Protein AF-A0A1I0F726-F1 (afdb_monomer)

Structure (mmCIF, N/CA/C/O backbone):
data_AF-A0A1I0F726-F1
#
_entry.id   AF-A0A1I0F726-F1
#
loop_
_atom_site.group_PDB
_atom_site.id
_atom_site.type_symbol
_atom_site.label_atom_id
_atom_site.label_alt_id
_atom_site.label_comp_id
_atom_site.label_asym_id
_atom_site.label_entity_id
_atom_site.label_seq_id
_atom_site.pdbx_PDB_ins_code
_atom_site.Cartn_x
_atom_site.Cartn_y
_atom_site.Cartn_z
_atom_site.occupancy
_atom_site.B_iso_or_equiv
_atom_site.auth_seq_id
_atom_site.auth_comp_id
_atom_site.auth_asym_id
_atom_site.auth_atom_id
_atom_site.pdbx_PDB_model_num
ATOM 1 N N . MET A 1 1 ? 64.222 65.555 -56.217 1.00 42.38 1 MET A N 1
ATOM 2 C CA . MET A 1 1 ? 63.616 64.590 -55.272 1.00 42.38 1 MET A CA 1
ATOM 3 C C . MET A 1 1 ? 62.778 63.634 -56.127 1.00 42.38 1 MET A C 1
ATOM 5 O O . MET A 1 1 ? 61.687 64.015 -56.510 1.00 42.38 1 MET A O 1
ATOM 9 N N . ALA A 1 2 ? 63.375 62.658 -56.825 1.00 33.81 2 ALA A N 1
ATOM 10 C CA . ALA A 1 2 ? 63.788 61.318 -56.359 1.00 33.81 2 ALA A CA 1
ATOM 11 C C . ALA A 1 2 ? 62.600 60.500 -55.801 1.00 33.81 2 ALA A C 1
ATOM 13 O O . ALA A 1 2 ? 61.995 60.962 -54.844 1.00 33.81 2 ALA A O 1
ATOM 14 N N . THR A 1 3 ? 62.210 59.304 -56.262 1.00 35.72 3 THR A N 1
ATOM 15 C CA . THR A 1 3 ? 62.463 58.483 -57.471 1.00 35.72 3 THR A CA 1
ATOM 16 C C . THR A 1 3 ? 61.451 57.319 -57.417 1.00 35.72 3 THR A C 1
ATOM 18 O O . THR A 1 3 ? 61.124 56.860 -56.326 1.00 35.72 3 THR A O 1
ATOM 21 N N . GLN A 1 4 ? 60.970 56.831 -58.566 1.00 38.91 4 GLN A N 1
ATOM 22 C CA . GLN A 1 4 ? 60.266 55.542 -58.715 1.00 38.91 4 GLN A CA 1
ATOM 23 C C . GLN A 1 4 ? 61.262 54.369 -58.859 1.00 38.91 4 GLN A C 1
ATOM 25 O O . GLN A 1 4 ? 62.359 54.567 -59.373 1.00 38.91 4 GLN A O 1
ATOM 30 N N . GLY A 1 5 ? 60.824 53.147 -58.517 1.00 32.66 5 GLY A N 1
ATOM 31 C CA . GLY A 1 5 ? 61.427 51.848 -58.894 1.00 32.66 5 GLY A CA 1
ATOM 32 C C . GLY A 1 5 ? 61.273 50.814 -57.762 1.00 32.66 5 GLY A C 1
ATOM 33 O O . GLY A 1 5 ? 61.664 51.117 -56.645 1.00 32.66 5 GLY A O 1
ATOM 34 N N . LYS A 1 6 ? 60.512 49.714 -57.883 1.00 33.66 6 LYS A N 1
ATOM 35 C CA . LYS A 1 6 ? 60.630 48.466 -58.682 1.00 33.66 6 LYS A CA 1
ATOM 36 C C . LYS A 1 6 ? 61.147 47.274 -57.839 1.00 33.66 6 LYS A C 1
ATOM 38 O O . LYS A 1 6 ? 62.255 47.327 -57.329 1.00 33.66 6 LYS A O 1
ATOM 43 N N . ASP A 1 7 ? 60.338 46.207 -57.835 1.00 35.19 7 ASP A N 1
ATOM 44 C CA . ASP A 1 7 ? 60.704 44.790 -58.030 1.00 35.19 7 ASP A CA 1
ATOM 45 C C . ASP A 1 7 ? 61.368 43.900 -56.933 1.00 35.19 7 ASP A C 1
ATOM 47 O O . ASP A 1 7 ? 62.454 44.171 -56.440 1.00 35.19 7 ASP A O 1
ATOM 51 N N . ILE A 1 8 ? 60.721 42.725 -56.745 1.00 32.84 8 ILE A N 1
ATOM 52 C CA . ILE A 1 8 ? 61.261 41.338 -56.627 1.00 32.84 8 ILE A CA 1
ATOM 53 C C . ILE A 1 8 ? 61.637 40.741 -55.236 1.00 32.84 8 ILE A C 1
ATOM 55 O O . ILE A 1 8 ? 62.682 41.014 -54.668 1.00 32.84 8 ILE A O 1
ATOM 59 N N . LEU A 1 9 ? 60.748 39.827 -54.792 1.00 36.06 9 LEU A N 1
ATOM 60 C CA . LEU A 1 9 ? 60.892 38.420 -54.320 1.00 36.06 9 LEU A CA 1
ATOM 61 C C . LEU A 1 9 ? 61.981 37.929 -53.324 1.00 36.06 9 LEU A C 1
ATOM 63 O O . LEU A 1 9 ? 63.162 38.208 -53.467 1.00 36.06 9 LEU A O 1
ATOM 67 N N . GLN A 1 10 ? 61.514 36.951 -52.510 1.00 34.22 10 GLN A N 1
ATOM 68 C CA . GLN A 1 10 ? 62.193 35.901 -51.700 1.00 34.22 10 GLN A CA 1
ATOM 69 C C . GLN A 1 10 ? 62.826 36.367 -50.377 1.00 34.22 10 GLN A C 1
ATOM 71 O O . GLN A 1 10 ? 63.558 37.338 -50.352 1.00 34.22 10 GLN A O 1
ATOM 76 N N . GLY A 1 11 ? 62.655 35.738 -49.210 1.00 33.69 11 GLY A N 1
ATOM 77 C CA . GLY A 1 11 ? 62.067 34.480 -48.719 1.00 33.69 11 GLY A CA 1
ATOM 78 C C . GLY A 1 11 ? 62.646 34.295 -47.295 1.00 33.69 11 GLY A C 1
ATOM 79 O O . GLY A 1 11 ? 63.777 34.710 -47.076 1.00 33.69 11 GLY A O 1
ATOM 80 N N . THR A 1 12 ? 61.876 33.909 -46.272 1.00 35.88 12 THR A N 1
ATOM 81 C CA . THR A 1 12 ? 61.955 32.614 -45.546 1.00 35.88 12 THR A CA 1
ATOM 82 C C . THR A 1 12 ? 60.781 32.582 -44.537 1.00 35.88 12 THR A C 1
ATOM 84 O O . THR A 1 12 ? 60.549 33.563 -43.843 1.00 35.88 12 THR A O 1
ATOM 87 N N . GLY A 1 13 ? 59.847 31.620 -44.598 1.00 33.12 13 GLY A N 1
ATOM 88 C CA . GLY A 1 13 ? 59.838 30.356 -43.829 1.00 33.12 13 GLY A CA 1
ATOM 89 C C . GLY A 1 13 ? 59.466 30.583 -42.347 1.00 33.12 13 GLY A C 1
ATOM 90 O O . GLY A 1 13 ? 60.150 31.339 -41.680 1.00 33.12 13 GLY A O 1
ATOM 91 N N . LEU A 1 14 ? 58.446 30.001 -41.711 1.00 35.81 14 LEU A N 1
ATOM 92 C CA . LEU A 1 14 ? 57.623 28.818 -41.958 1.00 35.81 14 LEU A CA 1
ATOM 93 C C . LEU A 1 14 ? 56.339 28.925 -41.113 1.00 35.81 14 LEU A C 1
ATOM 95 O O . LEU A 1 14 ? 56.375 29.301 -39.942 1.00 35.81 14 LEU A O 1
ATOM 99 N N . GLU A 1 15 ? 55.224 28.521 -41.713 1.00 41.88 15 GLU A N 1
ATOM 100 C CA . GLU A 1 15 ? 53.988 28.119 -41.046 1.00 41.88 15 GLU A CA 1
ATOM 101 C C . GLU A 1 15 ? 54.227 26.914 -40.123 1.00 41.88 15 GLU A C 1
ATOM 103 O O . GLU A 1 15 ? 54.871 25.963 -40.554 1.00 41.88 15 GLU A O 1
ATOM 108 N N . GLN A 1 16 ? 53.618 26.888 -38.929 1.00 39.81 16 GLN A N 1
ATOM 109 C CA . GLN A 1 16 ? 53.084 25.659 -38.310 1.00 39.81 16 GLN A CA 1
ATOM 110 C C . GLN A 1 16 ? 51.886 25.981 -37.397 1.00 39.81 16 GLN A C 1
ATOM 112 O O . GLN A 1 16 ? 51.949 25.889 -36.173 1.00 39.81 16 GLN A O 1
ATOM 117 N N . GLY A 1 17 ? 50.744 26.313 -38.004 1.00 36.28 17 GLY A N 1
ATOM 118 C CA . GLY A 1 17 ? 49.429 26.159 -37.375 1.00 36.28 17 GLY A CA 1
ATOM 119 C C . GLY A 1 17 ? 48.969 24.706 -37.506 1.00 36.28 17 GLY A C 1
ATOM 120 O O . GLY A 1 17 ? 48.121 24.387 -38.334 1.00 36.28 17 GLY A O 1
ATOM 121 N N . GLY A 1 18 ? 49.604 23.801 -36.757 1.00 39.56 18 GLY A N 1
ATOM 122 C CA . GLY A 1 18 ? 49.342 22.365 -36.813 1.00 39.56 18 GLY A CA 1
ATOM 123 C C . GLY A 1 18 ? 47.888 22.016 -36.485 1.00 39.56 18 GLY A C 1
ATOM 124 O O . GLY A 1 18 ? 47.385 22.327 -35.405 1.00 39.56 18 GLY A O 1
ATOM 125 N N . LYS A 1 19 ? 47.249 21.310 -37.423 1.00 44.59 19 LYS A N 1
ATOM 126 C CA . LYS A 1 19 ? 45.974 20.590 -37.304 1.00 44.59 19 LYS A CA 1
ATOM 127 C C . LYS A 1 19 ? 45.912 19.752 -36.014 1.00 44.59 19 LYS A C 1
ATOM 129 O O . LYS A 1 19 ? 46.245 18.571 -36.011 1.00 44.59 19 LYS A O 1
ATOM 134 N N . ARG A 1 20 ? 45.452 20.338 -34.909 1.00 48.94 20 ARG A N 1
ATOM 135 C CA . ARG A 1 20 ? 44.969 19.615 -33.721 1.00 48.94 20 ARG A CA 1
ATOM 136 C C . ARG A 1 20 ? 43.456 19.741 -33.657 1.00 48.94 20 ARG A C 1
ATOM 138 O O . ARG A 1 20 ? 42.965 20.586 -32.919 1.00 48.94 20 ARG A O 1
ATOM 145 N N . GLN A 1 21 ? 42.718 18.963 -34.446 1.00 53.16 21 GLN A N 1
ATOM 146 C CA . GLN A 1 21 ? 41.270 18.779 -34.270 1.00 53.16 21 GLN A CA 1
ATOM 147 C C . GLN A 1 21 ? 40.744 17.786 -35.310 1.00 53.16 21 GLN A C 1
ATOM 149 O O . GLN A 1 21 ? 40.496 18.189 -36.430 1.00 53.16 21 GLN A O 1
ATOM 154 N N . GLU A 1 22 ? 40.615 16.505 -34.942 1.00 44.19 22 GLU A N 1
ATOM 155 C CA . GLU A 1 22 ? 39.672 15.528 -35.538 1.00 44.19 22 GLU A CA 1
ATOM 156 C C . GLU A 1 22 ? 39.791 14.118 -34.907 1.00 44.19 22 GLU A C 1
ATOM 158 O O . GLU A 1 22 ? 38.782 13.630 -34.389 1.00 44.19 22 GLU A O 1
ATOM 163 N N . PRO A 1 23 ? 40.977 13.479 -34.792 1.00 45.50 23 PRO A N 1
ATOM 164 C CA . PRO A 1 23 ? 41.066 12.091 -34.307 1.00 45.50 23 PRO A CA 1
ATOM 165 C C . PRO A 1 23 ? 40.746 11.920 -32.806 1.00 45.50 23 PRO A C 1
ATOM 167 O O . PRO A 1 23 ? 40.175 10.908 -32.396 1.00 45.50 23 PRO A O 1
ATOM 170 N N . GLU A 1 24 ? 41.022 12.924 -31.966 1.00 49.12 24 GLU A N 1
ATOM 171 C CA . GLU A 1 24 ? 40.717 12.874 -30.524 1.00 49.12 24 GLU A CA 1
ATOM 172 C C . GLU A 1 24 ? 39.211 12.976 -30.213 1.00 49.12 24 GLU A C 1
ATOM 174 O O . GLU A 1 24 ? 38.729 12.370 -29.249 1.00 49.12 24 GLU A O 1
ATOM 179 N N . ARG A 1 25 ? 38.443 13.705 -31.041 1.00 51.06 25 ARG A N 1
ATOM 180 C CA . ARG A 1 25 ? 36.980 13.819 -30.898 1.00 51.06 25 ARG A CA 1
ATOM 181 C C . ARG A 1 25 ? 36.288 12.514 -31.298 1.00 51.06 25 ARG A C 1
ATOM 183 O O . ARG A 1 25 ? 35.404 12.069 -30.565 1.00 51.06 25 ARG A O 1
ATOM 190 N N . ALA A 1 26 ? 36.748 11.867 -32.372 1.00 53.56 26 ALA A N 1
ATOM 191 C CA . ALA A 1 26 ? 36.258 10.557 -32.804 1.00 53.56 26 ALA A CA 1
ATOM 192 C C . ALA A 1 26 ? 36.495 9.474 -31.733 1.00 53.56 26 ALA A C 1
ATOM 194 O O . ALA A 1 26 ? 35.564 8.772 -31.343 1.00 53.56 26 ALA A O 1
ATOM 195 N N . GLY A 1 27 ? 37.699 9.421 -31.146 1.00 57.66 27 GLY A N 1
ATOM 196 C CA . GLY A 1 27 ? 38.007 8.479 -30.062 1.00 57.66 27 GLY A CA 1
ATOM 197 C C . GLY A 1 27 ? 37.205 8.722 -28.773 1.00 57.66 27 GLY A C 1
ATOM 198 O O . GLY A 1 27 ? 36.847 7.773 -28.074 1.00 57.66 27 GLY A O 1
ATOM 199 N N . ARG A 1 28 ? 36.880 9.981 -28.436 1.00 58.72 28 ARG A N 1
ATOM 200 C CA . ARG A 1 28 ? 36.018 10.314 -27.283 1.00 58.72 28 ARG A CA 1
ATOM 201 C C . ARG A 1 28 ? 34.555 9.932 -27.529 1.00 58.72 28 ARG A C 1
ATOM 203 O O . ARG A 1 28 ? 33.926 9.400 -26.615 1.00 58.72 28 ARG A O 1
ATOM 210 N N . ALA A 1 29 ? 34.037 10.172 -28.734 1.00 60.03 29 ALA A N 1
ATOM 211 C CA . ALA A 1 29 ? 32.683 9.787 -29.126 1.00 60.03 29 ALA A CA 1
ATOM 212 C C . ALA A 1 29 ? 32.512 8.261 -29.105 1.00 60.03 29 ALA A C 1
ATOM 214 O O . ALA A 1 29 ? 31.616 7.763 -28.430 1.00 60.03 29 ALA A O 1
ATOM 215 N N . GLN A 1 30 ? 33.452 7.522 -29.701 1.00 65.12 30 GLN A N 1
ATOM 216 C CA . GLN A 1 30 ? 33.435 6.058 -29.739 1.00 65.12 30 GLN A CA 1
ATOM 217 C C . GLN A 1 30 ? 33.514 5.427 -28.335 1.00 65.12 30 GLN A C 1
ATOM 219 O O . GLN A 1 30 ? 32.787 4.484 -28.026 1.00 65.12 30 GLN A O 1
ATOM 224 N N . ARG A 1 31 ? 34.335 5.984 -27.428 1.00 65.62 31 ARG A N 1
ATOM 225 C CA . ARG A 1 31 ? 34.378 5.550 -26.016 1.00 65.62 31 ARG A CA 1
ATOM 226 C C . ARG A 1 31 ? 33.087 5.876 -25.259 1.00 65.62 31 ARG A C 1
ATOM 228 O O . ARG A 1 31 ? 32.657 5.083 -24.423 1.00 65.62 31 ARG A O 1
ATOM 235 N N . SER A 1 32 ? 32.471 7.027 -25.530 1.00 62.62 32 SER A N 1
ATOM 236 C CA . SER A 1 32 ? 31.180 7.402 -24.936 1.00 62.62 32 SER A CA 1
ATOM 237 C C . SER A 1 32 ? 30.044 6.498 -25.421 1.00 62.62 32 SER A C 1
ATOM 239 O O . SER A 1 32 ? 29.170 6.145 -24.632 1.00 62.62 32 SER A O 1
ATOM 241 N N . GLU A 1 33 ? 30.050 6.126 -26.697 1.00 67.38 33 GLU A N 1
ATOM 242 C CA . GLU A 1 33 ? 29.063 5.240 -27.313 1.00 67.38 33 GLU A CA 1
ATOM 243 C C . GLU A 1 33 ? 29.203 3.803 -26.799 1.00 67.38 33 GLU A C 1
ATOM 245 O O . GLU A 1 33 ? 28.215 3.204 -26.376 1.00 67.38 33 GLU A O 1
ATOM 250 N N . SER A 1 34 ? 30.436 3.295 -26.701 1.00 72.69 34 SER A N 1
ATOM 251 C CA . SER A 1 34 ? 30.735 1.985 -26.113 1.00 72.69 34 SER A CA 1
ATOM 252 C C . SER A 1 34 ? 30.300 1.890 -24.643 1.00 72.69 34 SER A C 1
ATOM 254 O O . SER A 1 34 ? 29.632 0.928 -24.266 1.00 72.69 34 SER A O 1
ATOM 256 N N . ARG A 1 35 ? 30.569 2.919 -23.821 1.00 74.62 35 ARG A N 1
ATOM 257 C CA . ARG A 1 35 ? 30.068 2.976 -22.433 1.00 74.62 35 ARG A CA 1
ATOM 258 C C . ARG A 1 35 ? 28.543 2.995 -22.375 1.00 74.62 35 ARG A C 1
ATOM 260 O O . ARG A 1 35 ? 27.962 2.225 -21.622 1.00 74.62 35 ARG A O 1
ATOM 267 N N . SER A 1 36 ? 27.892 3.818 -23.198 1.00 75.62 36 SER A N 1
ATOM 268 C CA . SER A 1 36 ? 26.427 3.887 -23.237 1.00 75.62 36 SER A CA 1
ATOM 269 C C . SER A 1 36 ? 25.784 2.570 -23.684 1.00 75.62 36 SER A C 1
ATOM 271 O O . SER A 1 36 ? 24.705 2.231 -23.202 1.00 75.62 36 SER A O 1
ATOM 273 N N . ALA A 1 37 ? 26.417 1.838 -24.605 1.00 77.56 37 ALA A N 1
ATOM 274 C CA . ALA A 1 37 ? 25.963 0.521 -25.035 1.00 77.56 37 ALA A CA 1
ATOM 275 C C . ALA A 1 37 ? 26.124 -0.522 -23.920 1.00 77.56 37 ALA A C 1
ATOM 277 O O . ALA A 1 37 ? 25.217 -1.324 -23.710 1.00 77.56 37 ALA A O 1
ATOM 278 N N . GLN A 1 38 ? 27.228 -0.465 -23.170 1.00 82.06 38 GLN A N 1
ATOM 279 C CA . GLN A 1 38 ? 27.483 -1.363 -22.047 1.00 82.06 38 GLN A CA 1
ATOM 280 C C . GLN A 1 38 ? 26.494 -1.144 -20.893 1.00 82.06 38 GLN A C 1
ATOM 282 O O . GLN A 1 38 ? 25.930 -2.114 -20.395 1.00 82.06 38 GLN A O 1
ATOM 287 N N . THR A 1 39 ? 26.233 0.107 -20.494 1.00 83.31 39 THR A N 1
ATOM 288 C CA . THR A 1 39 ? 25.250 0.422 -19.439 1.00 83.31 39 THR A CA 1
ATOM 289 C C . THR A 1 39 ? 23.849 -0.047 -19.828 1.00 83.31 39 THR A C 1
ATOM 291 O O . THR A 1 39 ? 23.136 -0.620 -19.015 1.00 83.31 39 THR A O 1
ATOM 294 N N . TYR A 1 40 ? 23.468 0.129 -21.095 1.00 87.44 40 TYR A N 1
ATOM 295 C CA . TYR A 1 40 ? 22.189 -0.369 -21.592 1.00 87.44 40 TYR A CA 1
ATOM 296 C C . TYR A 1 40 ? 22.110 -1.904 -21.601 1.00 87.44 40 TYR A C 1
ATOM 298 O O . TYR A 1 40 ? 21.077 -2.471 -21.262 1.00 87.44 40 TYR A O 1
ATOM 306 N N . ALA A 1 41 ? 23.201 -2.589 -21.949 1.00 85.50 41 ALA A N 1
ATOM 307 C CA . ALA A 1 41 ? 23.250 -4.047 -21.910 1.00 85.50 41 ALA A CA 1
ATOM 308 C C . ALA A 1 41 ? 23.117 -4.599 -20.482 1.00 85.50 41 ALA A C 1
ATOM 310 O O . ALA A 1 41 ? 22.470 -5.626 -20.303 1.00 85.50 41 ALA A O 1
ATOM 311 N N . PHE A 1 42 ? 23.692 -3.928 -19.477 1.00 85.62 42 PHE A N 1
ATOM 312 C CA . PHE A 1 42 ? 23.477 -4.282 -18.069 1.00 85.62 42 PHE A CA 1
ATOM 313 C C . PHE A 1 42 ? 22.014 -4.111 -17.662 1.00 85.62 42 PHE A C 1
ATOM 315 O O . PHE A 1 42 ? 21.423 -5.060 -17.163 1.00 85.62 42 PHE A O 1
ATOM 322 N N . PHE A 1 43 ? 21.404 -2.977 -18.008 1.00 88.44 43 PHE A N 1
ATOM 323 C CA . PHE A 1 43 ? 19.987 -2.729 -17.744 1.00 88.44 43 PHE A CA 1
ATOM 324 C C . PHE A 1 43 ? 19.076 -3.826 -18.325 1.00 88.44 43 PHE A C 1
ATOM 326 O O . PHE A 1 43 ? 18.180 -4.322 -17.649 1.00 88.44 43 PHE A O 1
ATOM 333 N N . LEU A 1 44 ? 19.320 -4.254 -19.571 1.00 88.88 44 LEU A N 1
ATOM 334 C CA . LEU A 1 44 ? 18.561 -5.352 -20.182 1.00 88.88 44 LEU A CA 1
ATOM 335 C C . LEU A 1 44 ? 18.796 -6.696 -19.483 1.00 88.88 44 LEU A C 1
ATOM 337 O O . LEU A 1 44 ? 17.854 -7.468 -19.336 1.00 88.88 44 LEU A O 1
ATOM 341 N N . ARG A 1 45 ? 20.024 -6.977 -19.034 1.00 86.62 45 ARG A N 1
ATOM 342 C CA . ARG A 1 45 ? 20.326 -8.202 -18.279 1.00 86.62 45 ARG A CA 1
ATOM 343 C C . ARG A 1 45 ? 19.605 -8.236 -16.935 1.00 86.62 45 ARG A C 1
ATOM 345 O O . ARG A 1 45 ? 19.152 -9.303 -16.534 1.00 86.62 45 ARG A O 1
ATOM 352 N N . ASP A 1 46 ? 19.472 -7.095 -16.267 1.00 85.94 46 ASP A N 1
ATOM 353 C CA . ASP A 1 46 ? 18.745 -7.003 -14.999 1.00 85.94 46 ASP A CA 1
ATOM 354 C C . ASP A 1 46 ? 17.241 -7.244 -15.183 1.00 85.94 46 ASP A C 1
ATOM 356 O O . ASP A 1 46 ? 16.607 -7.815 -14.298 1.00 85.94 46 ASP A O 1
ATOM 360 N N . LEU A 1 47 ? 16.678 -6.871 -16.338 1.00 88.81 47 LEU A N 1
ATOM 361 C CA . LEU A 1 47 ? 15.300 -7.209 -16.711 1.00 88.81 47 LEU A CA 1
ATOM 362 C C . LEU A 1 47 ? 15.136 -8.692 -17.061 1.00 88.81 47 LEU A C 1
ATOM 364 O O . LEU A 1 47 ? 14.182 -9.322 -16.607 1.00 88.81 47 LEU A O 1
ATOM 368 N N . GLU A 1 48 ? 16.071 -9.260 -17.826 1.00 87.12 48 GLU A N 1
ATOM 369 C CA . GLU A 1 48 ? 16.086 -10.692 -18.160 1.00 87.12 48 GLU A CA 1
ATOM 370 C C . GLU A 1 48 ? 16.174 -11.553 -16.891 1.00 87.12 48 GLU A C 1
ATOM 372 O O . GLU A 1 48 ? 15.440 -12.530 -16.748 1.00 87.12 48 GLU A O 1
ATOM 377 N N . ALA A 1 49 ? 17.010 -11.154 -15.926 1.00 82.88 49 ALA A N 1
ATOM 378 C CA . ALA A 1 49 ? 17.125 -11.817 -14.627 1.00 82.88 49 ALA A CA 1
ATOM 379 C C . ALA A 1 49 ? 15.827 -11.760 -13.800 1.00 82.88 49 ALA A C 1
ATOM 381 O O . ALA A 1 49 ? 15.613 -12.616 -12.946 1.00 82.88 49 ALA A O 1
ATOM 382 N N . LYS A 1 50 ? 14.952 -10.784 -14.072 1.00 83.94 50 LYS A N 1
ATOM 383 C CA . LYS A 1 50 ? 13.619 -10.634 -13.465 1.00 83.94 50 LYS A CA 1
ATOM 384 C C . LYS A 1 50 ? 12.507 -11.278 -14.311 1.00 83.94 50 LYS A C 1
ATOM 386 O O . LYS A 1 50 ? 11.332 -10.977 -14.116 1.00 83.94 50 LYS A O 1
ATOM 391 N N . GLY A 1 51 ? 12.870 -12.148 -15.258 1.00 82.81 51 GLY A N 1
ATOM 392 C CA . GLY A 1 51 ? 11.932 -12.949 -16.048 1.00 82.81 51 GLY A CA 1
ATOM 393 C C . GLY A 1 51 ? 11.308 -12.227 -17.243 1.00 82.81 51 GLY A C 1
ATOM 394 O O . GLY A 1 51 ? 10.358 -12.745 -17.827 1.00 82.81 51 GLY A O 1
ATOM 395 N N . LEU A 1 52 ? 11.810 -11.046 -17.623 1.00 87.12 52 LEU A N 1
ATOM 396 C CA . LEU A 1 52 ? 11.305 -10.315 -18.782 1.00 87.12 52 LEU A CA 1
ATOM 397 C C . LEU A 1 52 ? 12.035 -10.743 -20.059 1.00 87.12 52 LEU A C 1
ATOM 399 O O . LEU A 1 52 ? 13.256 -10.622 -20.165 1.00 87.12 52 LEU A O 1
ATOM 403 N N . GLU A 1 53 ? 11.291 -11.203 -21.065 1.00 86.88 53 GLU A N 1
ATOM 404 C CA . GLU A 1 53 ? 11.889 -11.571 -22.347 1.00 86.88 53 GLU A CA 1
ATOM 405 C C . GLU A 1 53 ? 12.520 -10.365 -23.050 1.00 86.88 53 GLU A C 1
ATOM 407 O O . GLU A 1 53 ? 11.911 -9.301 -23.189 1.00 86.88 53 GLU A O 1
ATOM 412 N N . ARG A 1 54 ? 13.718 -10.560 -23.610 1.00 82.75 54 ARG A N 1
ATOM 413 C CA . ARG A 1 54 ? 14.470 -9.506 -24.307 1.00 82.75 54 ARG A CA 1
ATOM 414 C C . ARG A 1 54 ? 13.688 -8.831 -25.436 1.00 82.75 54 ARG A C 1
ATOM 416 O O . ARG A 1 54 ? 13.873 -7.644 -25.680 1.00 82.75 54 ARG A O 1
ATOM 423 N N . LYS A 1 55 ? 12.823 -9.585 -26.125 1.00 84.56 55 LYS A N 1
ATOM 424 C CA . LYS A 1 55 ? 11.975 -9.071 -27.213 1.00 84.56 55 LYS A CA 1
ATOM 425 C C . LYS A 1 55 ? 10.912 -8.092 -26.711 1.00 84.56 55 LYS A C 1
ATOM 427 O O . LYS A 1 55 ? 10.590 -7.150 -27.423 1.00 84.56 55 LYS A O 1
ATOM 432 N N . LEU A 1 56 ? 10.401 -8.310 -25.499 1.00 88.06 56 LEU A N 1
ATOM 433 C CA . LEU A 1 56 ? 9.389 -7.467 -24.866 1.00 88.06 56 LEU A CA 1
ATOM 434 C C . LEU A 1 56 ? 10.018 -6.329 -24.048 1.00 88.06 56 LEU A C 1
ATOM 436 O O . LEU A 1 56 ? 9.364 -5.323 -23.804 1.00 88.06 56 LEU A O 1
ATOM 440 N N . ALA A 1 57 ? 11.290 -6.454 -23.655 1.00 89.50 57 ALA A N 1
ATOM 441 C CA . ALA A 1 57 ? 11.964 -5.518 -22.759 1.00 89.50 57 ALA A CA 1
ATOM 442 C C . ALA A 1 57 ? 11.905 -4.054 -23.224 1.00 89.50 57 ALA A C 1
ATOM 444 O O . ALA A 1 57 ? 11.604 -3.179 -22.419 1.00 89.50 57 ALA A O 1
ATOM 445 N N . GLU A 1 58 ? 12.145 -3.763 -24.506 1.00 90.00 58 GLU A N 1
ATOM 446 C CA . GLU A 1 58 ? 12.096 -2.380 -25.007 1.00 90.00 58 GLU A CA 1
ATOM 447 C C . GLU A 1 58 ? 10.688 -1.7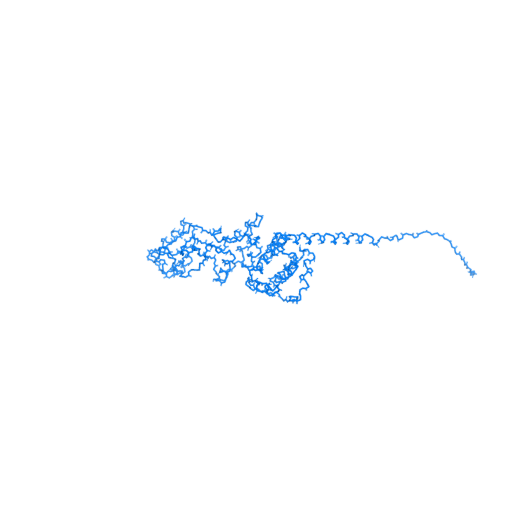76 -24.928 1.00 90.00 58 GLU A C 1
ATOM 449 O O . GLU A 1 58 ? 10.533 -0.650 -24.452 1.00 90.00 58 GLU A O 1
ATOM 454 N N . GLN A 1 59 ? 9.668 -2.539 -25.332 1.00 90.38 59 GLN A N 1
ATOM 455 C CA . GLN A 1 59 ? 8.265 -2.122 -25.260 1.00 90.38 59 GLN A CA 1
ATOM 456 C C . GLN A 1 59 ? 7.809 -1.973 -23.808 1.00 90.38 59 GLN A C 1
ATOM 458 O O . GLN A 1 59 ? 7.174 -0.986 -23.459 1.00 90.38 59 GLN A O 1
ATOM 463 N N . ALA A 1 60 ? 8.192 -2.906 -22.938 1.00 92.81 60 ALA A N 1
ATOM 464 C CA . ALA A 1 60 ? 7.918 -2.857 -21.508 1.00 92.81 60 ALA A CA 1
ATOM 465 C C . ALA A 1 60 ? 8.524 -1.616 -20.843 1.00 92.81 60 ALA A C 1
ATOM 467 O O . ALA A 1 60 ? 7.830 -0.909 -20.114 1.00 92.81 60 ALA A O 1
ATOM 468 N N . ILE A 1 61 ? 9.801 -1.324 -21.116 1.00 92.81 61 ILE A N 1
ATOM 469 C CA . ILE A 1 61 ? 10.473 -0.112 -20.635 1.00 92.81 61 ILE A CA 1
ATOM 470 C C . ILE A 1 61 ? 9.694 1.121 -21.086 1.00 92.81 61 ILE A C 1
ATOM 472 O O . ILE A 1 61 ? 9.386 1.979 -20.263 1.00 92.81 61 ILE A O 1
ATOM 476 N N . GLN A 1 62 ? 9.367 1.200 -22.377 1.00 91.81 62 GLN A N 1
ATOM 477 C CA . GLN A 1 62 ? 8.641 2.329 -22.945 1.00 91.81 62 GLN A CA 1
ATOM 478 C C . GLN A 1 62 ? 7.259 2.493 -22.297 1.00 91.81 62 GLN A C 1
ATOM 480 O O . GLN A 1 62 ? 6.940 3.579 -21.822 1.00 91.81 62 GLN A O 1
ATOM 485 N N . ALA A 1 63 ? 6.468 1.424 -22.206 1.00 93.12 63 ALA A N 1
ATOM 486 C CA . ALA A 1 63 ? 5.128 1.455 -21.634 1.00 93.12 63 ALA A CA 1
ATOM 487 C C . ALA A 1 63 ? 5.129 1.878 -20.164 1.00 93.12 63 ALA A C 1
ATOM 489 O O . ALA A 1 63 ? 4.422 2.810 -19.782 1.00 93.12 63 ALA A O 1
ATOM 490 N N . VAL A 1 64 ? 5.954 1.232 -19.341 1.00 93.94 64 VAL A N 1
ATOM 491 C CA . VAL A 1 64 ? 5.987 1.480 -17.897 1.00 93.94 64 VAL A CA 1
ATOM 492 C C . VAL A 1 64 ? 6.556 2.865 -17.588 1.00 93.94 64 VAL A C 1
ATOM 494 O O . VAL A 1 64 ? 5.973 3.594 -16.784 1.00 93.94 64 VAL A O 1
ATOM 497 N N . LEU A 1 65 ? 7.663 3.261 -18.227 1.00 92.38 65 LEU A N 1
ATOM 498 C CA . LEU A 1 65 ? 8.285 4.556 -17.951 1.00 92.38 65 LEU A CA 1
ATOM 499 C C . LEU A 1 65 ? 7.461 5.727 -18.483 1.00 92.38 65 LEU A C 1
ATOM 501 O O . LEU A 1 65 ? 7.341 6.716 -17.772 1.00 92.38 65 LEU A O 1
ATOM 505 N N . CYS A 1 66 ? 6.819 5.622 -19.651 1.00 90.00 66 CYS A N 1
ATOM 506 C CA . CYS A 1 66 ? 5.941 6.693 -20.136 1.00 90.00 66 CYS A CA 1
ATOM 507 C C . CYS A 1 66 ? 4.747 6.932 -19.207 1.00 90.00 66 CYS A C 1
ATOM 5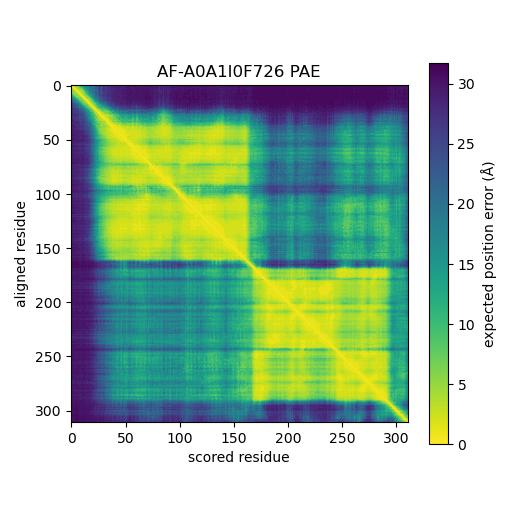09 O O . CYS A 1 66 ? 4.361 8.077 -18.970 1.00 90.00 66 CYS A O 1
ATOM 511 N N . VAL A 1 67 ? 4.155 5.864 -18.663 1.00 91.88 67 VAL A N 1
ATOM 512 C CA . VAL A 1 67 ? 3.089 6.006 -17.664 1.00 91.88 67 VAL A CA 1
ATOM 513 C C . VAL A 1 67 ? 3.663 6.610 -16.379 1.00 91.88 67 VAL A C 1
ATOM 515 O O . VAL A 1 67 ? 3.052 7.511 -15.810 1.00 91.88 67 VAL A O 1
ATOM 518 N N . MET A 1 68 ? 4.856 6.191 -15.947 1.00 90.25 68 MET A N 1
ATOM 519 C CA . MET A 1 68 ? 5.513 6.743 -14.759 1.00 90.25 68 MET A CA 1
ATOM 520 C C . MET A 1 68 ? 5.824 8.244 -14.887 1.00 90.25 68 MET A C 1
ATOM 522 O O . MET A 1 68 ? 5.504 8.998 -13.972 1.00 90.25 68 MET A O 1
ATOM 526 N N . GLU A 1 69 ? 6.364 8.706 -16.018 1.00 88.06 69 GLU A N 1
ATOM 527 C CA . GLU A 1 69 ? 6.662 10.129 -16.263 1.00 88.06 69 GLU A CA 1
ATOM 528 C C . GLU A 1 69 ? 5.411 11.009 -16.145 1.00 88.06 69 GLU A C 1
ATOM 530 O O . GLU A 1 69 ? 5.469 12.099 -15.583 1.00 88.06 69 GLU A O 1
ATOM 535 N N . ARG A 1 70 ? 4.241 10.516 -16.574 1.00 88.81 70 ARG A N 1
ATOM 536 C CA . ARG A 1 70 ? 2.969 11.241 -16.404 1.00 88.81 70 ARG A CA 1
ATOM 537 C C . ARG A 1 70 ? 2.543 11.365 -14.944 1.00 88.81 70 ARG A C 1
ATOM 539 O O . ARG A 1 70 ? 1.742 12.240 -14.625 1.00 88.81 70 ARG A O 1
ATOM 546 N N . ARG A 1 71 ? 3.033 10.495 -14.058 1.00 88.38 71 ARG A N 1
ATOM 547 C CA . ARG A 1 71 ? 2.705 10.519 -12.627 1.00 88.38 71 ARG A CA 1
ATOM 548 C C . ARG A 1 71 ? 3.685 11.340 -11.793 1.00 88.38 71 ARG A C 1
ATOM 550 O O . ARG A 1 71 ? 3.342 11.659 -10.648 1.00 88.38 71 ARG A O 1
ATOM 557 N N . LEU A 1 72 ? 4.859 11.654 -12.340 1.00 85.31 72 LEU A N 1
ATOM 558 C CA . LEU A 1 72 ? 5.927 12.416 -11.697 1.00 85.31 72 LEU A CA 1
ATOM 559 C C . LEU A 1 72 ? 5.910 13.876 -12.152 1.00 85.31 72 LEU A C 1
ATOM 561 O O . LEU A 1 72 ? 5.692 14.192 -13.318 1.00 85.31 72 LEU A O 1
ATOM 565 N N . MET A 1 73 ? 6.151 14.791 -11.220 1.00 81.75 73 MET A N 1
ATOM 566 C CA . MET A 1 73 ? 6.347 16.205 -11.528 1.00 81.75 73 MET A CA 1
ATOM 567 C C . MET A 1 73 ? 7.552 16.358 -12.464 1.00 81.75 73 MET A C 1
ATOM 569 O O . MET A 1 73 ? 8.505 15.580 -12.400 1.00 81.75 73 MET A O 1
ATOM 573 N N . SER A 1 74 ? 7.532 17.388 -13.311 1.00 79.31 74 SER A N 1
ATOM 574 C CA . SER A 1 74 ? 8.515 17.557 -14.390 1.00 79.31 74 SER A CA 1
ATOM 575 C C . SER A 1 74 ? 9.972 17.577 -13.922 1.00 79.31 74 SER A C 1
ATOM 577 O O . SER A 1 74 ? 10.842 17.136 -14.664 1.00 79.31 74 SER A O 1
ATOM 579 N N . GLU A 1 75 ? 10.243 18.089 -12.720 1.00 81.06 75 GLU A N 1
ATOM 580 C CA . GLU A 1 75 ? 11.594 18.104 -12.145 1.00 81.06 75 GLU A CA 1
ATOM 581 C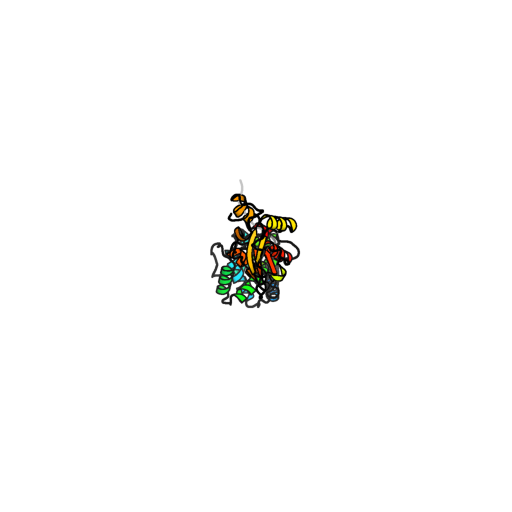 C . GLU A 1 75 ? 12.070 16.684 -11.792 1.00 81.06 75 GLU A C 1
ATOM 583 O O . GLU A 1 75 ? 13.100 16.257 -12.308 1.00 81.06 75 GLU A O 1
ATOM 588 N N . GLU A 1 76 ? 11.286 15.892 -11.049 1.00 82.62 76 GLU A N 1
ATOM 589 C CA . GLU A 1 76 ? 11.704 14.523 -10.687 1.00 82.62 76 GLU A CA 1
ATOM 590 C C . GLU A 1 76 ? 11.733 13.567 -11.875 1.00 82.62 76 GLU A C 1
ATOM 592 O O . GLU A 1 76 ? 12.591 12.689 -11.942 1.00 82.62 76 GLU A O 1
ATOM 597 N N . SER A 1 77 ? 10.845 13.756 -12.856 1.00 81.50 77 SER A N 1
ATOM 598 C CA . SER A 1 77 ? 10.930 13.019 -14.121 1.00 81.50 77 SER A CA 1
ATOM 599 C C . SER A 1 77 ? 12.291 13.245 -14.788 1.00 81.50 77 SER A C 1
ATOM 601 O O . SER A 1 77 ? 12.953 12.291 -15.195 1.00 81.50 77 SER A O 1
ATOM 603 N N . ARG A 1 78 ? 12.760 14.501 -14.841 1.00 84.19 78 ARG A N 1
ATOM 604 C CA . ARG A 1 78 ? 14.061 14.850 -15.430 1.00 84.19 78 ARG A CA 1
ATOM 605 C C . ARG A 1 78 ? 15.231 14.298 -14.624 1.00 84.19 78 ARG A C 1
ATOM 607 O O . ARG A 1 78 ? 16.206 13.852 -15.230 1.00 84.19 78 ARG A O 1
ATOM 614 N N . HIS A 1 79 ? 15.162 14.335 -13.294 1.00 84.94 79 HIS A N 1
ATOM 615 C CA . HIS A 1 79 ? 16.231 13.804 -12.449 1.00 84.94 79 HIS A CA 1
ATOM 616 C C . HIS A 1 79 ? 16.347 12.275 -12.545 1.00 84.94 79 HIS A C 1
ATOM 618 O O . HIS A 1 79 ? 17.456 11.741 -12.677 1.00 84.94 79 HIS A O 1
ATOM 624 N N . MET A 1 80 ? 15.208 11.575 -12.613 1.00 88.06 80 MET A N 1
ATOM 625 C CA . MET A 1 80 ? 15.153 10.144 -12.906 1.00 88.06 80 MET A CA 1
ATOM 626 C C . MET A 1 80 ? 15.737 9.843 -14.297 1.00 88.06 80 MET A C 1
ATOM 628 O O . MET A 1 80 ? 16.635 9.009 -14.423 1.00 88.06 80 MET A O 1
ATOM 632 N N . GLU A 1 81 ? 15.291 10.547 -15.347 1.00 86.88 81 GLU A N 1
ATOM 633 C CA . GLU A 1 81 ? 15.811 10.390 -16.715 1.00 86.88 81 GLU A CA 1
ATOM 634 C C . GLU A 1 81 ? 17.333 10.588 -16.789 1.00 86.88 81 GLU A C 1
ATOM 636 O O . GLU A 1 81 ? 18.019 9.862 -17.510 1.00 86.88 81 GLU A O 1
ATOM 641 N N . ALA A 1 82 ? 17.878 11.555 -16.047 1.00 87.56 82 ALA A N 1
ATOM 642 C CA . ALA A 1 82 ? 19.302 11.882 -16.073 1.00 87.56 82 ALA A CA 1
ATOM 643 C C . ALA A 1 82 ? 20.204 10.735 -15.584 1.00 87.56 82 ALA A C 1
ATOM 645 O O . ALA A 1 82 ? 21.381 10.684 -15.955 1.00 87.56 82 ALA A O 1
ATOM 646 N N . GLN A 1 83 ? 19.664 9.814 -14.784 1.00 88.94 83 GLN A N 1
ATOM 647 C CA . GLN A 1 83 ? 20.388 8.667 -14.231 1.00 88.94 83 GLN A CA 1
ATOM 648 C C . GLN A 1 83 ? 20.172 7.376 -15.022 1.00 88.94 83 GLN A C 1
ATOM 650 O O . GLN A 1 83 ? 20.932 6.418 -14.873 1.00 88.94 83 GLN A O 1
ATOM 655 N N . LEU A 1 84 ? 19.179 7.349 -15.909 1.00 89.56 84 LEU A N 1
ATOM 656 C CA . LEU A 1 84 ? 18.908 6.193 -16.747 1.00 89.56 84 LEU A CA 1
ATOM 657 C C . LEU A 1 84 ? 19.870 6.109 -17.946 1.00 89.56 84 LEU A C 1
ATOM 659 O O . LEU A 1 84 ? 20.374 7.123 -18.445 1.00 89.56 84 LEU A O 1
ATOM 663 N N . PRO A 1 85 ? 20.127 4.897 -18.479 1.00 90.94 85 PRO A N 1
ATOM 664 C CA . PRO A 1 85 ? 20.925 4.745 -19.690 1.00 90.94 85 PRO A CA 1
ATOM 665 C C . PRO A 1 85 ? 20.334 5.569 -20.843 1.00 90.94 85 PRO A C 1
ATOM 667 O O . PRO A 1 85 ? 19.134 5.521 -21.099 1.00 90.94 85 PRO A O 1
ATOM 670 N N . ARG A 1 86 ? 21.171 6.263 -21.627 1.00 87.44 86 ARG A N 1
ATOM 671 C CA . ARG A 1 86 ? 20.701 7.139 -22.727 1.00 87.44 86 ARG A CA 1
ATOM 672 C C . ARG A 1 86 ? 19.748 6.451 -23.708 1.00 87.44 86 ARG A C 1
ATOM 674 O O . ARG A 1 86 ? 18.839 7.091 -24.225 1.00 87.44 86 ARG A O 1
ATOM 681 N N . LYS A 1 87 ? 19.960 5.157 -23.969 1.00 87.88 87 LYS A N 1
ATOM 682 C CA . LYS A 1 87 ? 19.073 4.350 -24.818 1.00 87.88 87 LYS A CA 1
ATOM 683 C C . LYS A 1 87 ? 17.687 4.154 -24.194 1.00 87.88 87 LYS A C 1
ATOM 685 O O . LYS A 1 87 ? 16.715 4.238 -24.927 1.00 87.88 87 LYS A O 1
ATOM 690 N N . VAL A 1 88 ? 17.593 3.980 -22.873 1.00 88.69 88 VAL A N 1
ATOM 691 C CA . VAL A 1 88 ? 16.314 3.918 -22.140 1.00 88.69 88 VAL A CA 1
ATOM 692 C C . VAL A 1 88 ? 15.565 5.238 -22.296 1.00 88.69 88 VAL A C 1
ATOM 694 O O . VAL A 1 88 ? 14.450 5.241 -22.801 1.00 88.69 88 VAL A O 1
ATOM 697 N N . VAL A 1 89 ? 16.211 6.368 -21.995 1.00 87.00 89 VAL A N 1
ATOM 698 C CA . VAL A 1 89 ? 15.598 7.704 -22.141 1.00 87.00 89 VAL A CA 1
ATOM 699 C C . VAL A 1 89 ? 15.138 7.962 -23.583 1.00 87.00 89 VAL A C 1
ATOM 701 O O . VAL A 1 89 ? 14.078 8.539 -23.820 1.00 87.00 89 VAL A O 1
ATOM 704 N N . ALA A 1 90 ? 15.910 7.508 -24.575 1.00 86.38 90 ALA A N 1
ATOM 705 C CA . ALA A 1 90 ? 15.544 7.639 -25.983 1.00 86.38 90 ALA A CA 1
ATOM 706 C C . ALA A 1 90 ? 14.302 6.815 -26.374 1.00 86.38 90 ALA A C 1
ATOM 708 O O . ALA A 1 90 ? 13.580 7.242 -27.271 1.00 86.38 90 ALA A O 1
ATOM 709 N N . LEU A 1 91 ? 14.046 5.668 -25.734 1.00 84.69 91 LEU A N 1
ATOM 710 C CA . LEU A 1 91 ? 12.835 4.866 -25.965 1.00 84.69 91 LEU A CA 1
ATOM 711 C C . LEU A 1 91 ? 11.589 5.589 -25.443 1.00 84.69 91 LEU A C 1
ATOM 713 O O . LEU A 1 91 ? 10.590 5.695 -26.156 1.00 84.69 91 LEU A O 1
ATOM 717 N N . VAL A 1 92 ? 11.676 6.154 -24.237 1.00 80.88 92 VAL A N 1
ATOM 718 C CA . VAL A 1 92 ? 10.561 6.859 -23.587 1.00 80.88 92 VAL A CA 1
ATOM 719 C C . VAL A 1 92 ? 10.155 8.101 -24.389 1.00 80.88 92 VAL A C 1
ATOM 721 O O . VAL A 1 92 ? 8.986 8.275 -24.731 1.00 80.88 92 VAL A O 1
ATOM 724 N N . LYS A 1 93 ? 11.134 8.890 -24.855 1.00 78.19 93 LYS A N 1
ATOM 725 C CA . LYS A 1 93 ? 10.898 10.092 -25.684 1.00 78.19 93 LYS A CA 1
ATOM 726 C C . LYS A 1 93 ? 10.290 9.820 -27.061 1.00 78.19 93 LYS A C 1
ATOM 728 O O . LYS A 1 93 ? 9.848 10.758 -27.718 1.00 78.19 93 LYS A O 1
ATOM 733 N N . ARG A 1 94 ? 10.292 8.566 -27.521 1.00 71.06 94 ARG A N 1
ATOM 734 C CA . ARG A 1 94 ? 9.745 8.144 -28.823 1.00 71.06 94 ARG A CA 1
ATOM 735 C C . ARG A 1 94 ? 8.338 7.550 -28.726 1.00 71.06 94 ARG A C 1
ATOM 737 O O . ARG A 1 94 ? 7.831 7.050 -29.724 1.00 71.06 94 ARG A O 1
ATOM 744 N N . CYS A 1 95 ? 7.721 7.560 -27.547 1.00 76.31 95 CYS A N 1
ATOM 745 C CA . CYS A 1 95 ? 6.396 6.986 -27.345 1.00 76.31 95 CYS A CA 1
ATOM 746 C C . CYS A 1 95 ? 5.291 7.884 -27.911 1.00 76.31 95 CYS A C 1
ATOM 748 O O . CYS A 1 95 ? 4.944 8.904 -27.319 1.00 76.31 95 CYS A O 1
ATOM 750 N N . SER A 1 96 ? 4.694 7.478 -29.030 1.00 70.94 96 SER A N 1
ATOM 751 C CA . SER A 1 96 ? 3.615 8.221 -29.693 1.00 70.94 96 SER A CA 1
ATOM 752 C C . SER A 1 96 ? 2.317 8.290 -28.888 1.00 70.94 96 SER A C 1
ATOM 754 O O . SER A 1 96 ? 1.522 9.195 -29.105 1.00 70.94 96 SER A O 1
ATOM 756 N N . GLU A 1 97 ? 2.090 7.353 -27.965 1.00 69.12 97 GLU A N 1
ATOM 757 C CA . GLU A 1 97 ? 0.864 7.315 -27.158 1.00 69.12 97 GLU A CA 1
ATOM 758 C C . GLU A 1 97 ? 0.829 8.386 -26.064 1.00 69.12 97 GLU A C 1
ATOM 760 O O . GLU A 1 97 ? -0.241 8.822 -25.645 1.00 69.12 97 GLU A O 1
ATOM 765 N N . HIS A 1 98 ? 2.000 8.798 -25.577 1.00 68.62 98 HIS A N 1
ATOM 766 C CA . HIS A 1 98 ? 2.116 9.565 -24.337 1.00 68.62 98 HIS A CA 1
ATOM 767 C C . HIS A 1 98 ? 2.961 10.838 -24.463 1.00 68.62 98 HIS A C 1
ATOM 769 O O . HIS A 1 98 ? 3.028 11.625 -23.516 1.00 68.62 98 HIS A O 1
ATOM 775 N N . GLN A 1 99 ? 3.587 11.069 -25.619 1.00 70.81 99 GLN A N 1
ATOM 776 C CA . GLN A 1 99 ? 4.427 12.237 -25.863 1.00 70.81 99 GLN A CA 1
ATOM 777 C C . GLN A 1 99 ? 3.650 13.550 -25.675 1.00 70.81 99 GLN A C 1
ATOM 779 O O . GLN A 1 99 ? 2.646 13.801 -26.335 1.00 70.81 99 GLN A O 1
ATOM 784 N N . GLY A 1 100 ? 4.165 14.420 -24.801 1.00 69.06 100 GLY A N 1
ATOM 785 C CA . GLY A 1 100 ? 3.628 15.768 -24.588 1.00 69.06 100 GLY A CA 1
ATOM 786 C C . GLY A 1 100 ? 2.353 15.837 -23.742 1.00 69.06 100 GLY A C 1
ATOM 787 O O . GLY A 1 100 ? 1.801 16.926 -23.587 1.00 69.06 100 GLY A O 1
ATOM 788 N N . LEU A 1 101 ? 1.890 14.714 -23.181 1.00 78.44 101 LEU A N 1
ATOM 789 C CA . LEU A 1 101 ? 0.769 14.719 -22.245 1.00 78.44 101 LEU A CA 1
ATOM 790 C C . LEU A 1 101 ? 1.177 15.328 -20.892 1.00 78.44 101 LEU A C 1
ATOM 792 O O . LEU A 1 101 ? 2.317 15.152 -20.455 1.00 78.44 101 LEU A O 1
ATOM 796 N N . PRO A 1 102 ? 0.262 16.043 -20.214 1.00 79.44 102 PRO A N 1
ATOM 797 C CA . PRO A 1 102 ? 0.558 16.676 -18.939 1.00 79.44 102 PRO A CA 1
ATOM 798 C C . PRO A 1 102 ? 0.673 15.656 -17.801 1.00 79.44 102 PRO A C 1
ATOM 800 O O . PRO A 1 102 ? 0.191 14.522 -17.888 1.00 79.44 102 PRO A O 1
ATOM 803 N N . TYR A 1 103 ? 1.263 16.121 -16.700 1.00 84.19 103 TYR A N 1
ATOM 804 C CA . TYR A 1 103 ? 1.211 15.451 -15.406 1.00 84.19 103 TYR A CA 1
ATOM 805 C C . TYR A 1 103 ? -0.234 15.154 -14.981 1.00 84.19 103 TYR A C 1
ATOM 807 O O . TYR A 1 103 ? -1.119 16.002 -15.112 1.00 84.19 103 TYR A O 1
ATOM 815 N N . GLU A 1 104 ? -0.456 13.982 -14.394 1.00 86.00 104 GLU A N 1
ATOM 816 C CA . GLU A 1 104 ? -1.759 13.522 -13.935 1.00 86.00 104 GLU A CA 1
ATOM 817 C C . GLU A 1 104 ? -1.638 12.710 -12.638 1.00 86.00 104 GLU A C 1
ATOM 819 O O . GLU A 1 104 ? -0.727 11.901 -12.458 1.00 86.00 104 GLU A O 1
ATOM 824 N N . LYS A 1 105 ? -2.596 12.886 -11.722 1.00 85.56 105 LYS A N 1
ATOM 825 C CA . LYS A 1 105 ? -2.693 12.071 -10.507 1.00 85.56 105 LYS A CA 1
ATOM 826 C C . LYS A 1 105 ? -3.546 10.839 -10.775 1.00 85.56 105 LYS A C 1
ATOM 828 O O . LYS A 1 105 ? -4.744 10.960 -10.997 1.00 85.56 105 LYS A O 1
ATOM 833 N N . PHE A 1 106 ? -2.944 9.662 -10.665 1.00 87.25 106 PHE A N 1
ATOM 834 C CA . PHE A 1 106 ? -3.651 8.386 -10.745 1.00 87.25 106 PHE A CA 1
ATOM 835 C C . PHE A 1 106 ? -3.027 7.326 -9.826 1.00 87.25 106 PHE A C 1
ATOM 837 O O . PHE A 1 106 ? -1.884 7.468 -9.377 1.00 87.25 106 PHE A O 1
ATOM 844 N N . GLY A 1 107 ? -3.826 6.311 -9.488 1.00 83.38 107 GLY A N 1
ATOM 845 C CA . GLY A 1 107 ? -3.470 5.206 -8.593 1.00 83.38 107 GLY A CA 1
ATOM 846 C C . GLY A 1 107 ? -2.981 3.960 -9.334 1.00 83.38 107 GLY A C 1
ATOM 847 O O . GLY A 1 107 ? -2.729 3.991 -10.540 1.00 83.38 107 GLY A O 1
ATOM 848 N N . ARG A 1 108 ? -2.865 2.838 -8.615 1.00 84.38 108 ARG A N 1
ATOM 849 C CA . ARG A 1 108 ? -2.301 1.600 -9.172 1.00 84.38 108 ARG A CA 1
ATOM 850 C C . ARG A 1 108 ? -3.170 0.963 -10.250 1.00 84.38 108 ARG A C 1
ATOM 852 O O . ARG A 1 108 ? -2.634 0.515 -11.257 1.00 84.38 108 ARG A O 1
ATOM 859 N N . ALA A 1 109 ? -4.487 0.930 -10.053 1.00 83.62 109 ALA A N 1
ATOM 860 C CA . ALA A 1 109 ? -5.406 0.325 -11.017 1.00 83.62 109 ALA A CA 1
ATOM 861 C C . ALA A 1 109 ? -5.312 1.004 -12.394 1.00 83.62 109 ALA A C 1
ATOM 863 O O . ALA A 1 109 ? -5.142 0.330 -13.404 1.00 83.62 109 ALA A O 1
ATOM 864 N N . GLU A 1 110 ? -5.329 2.337 -12.413 1.00 91.31 110 GLU A N 1
ATOM 865 C CA . GLU A 1 110 ? -5.204 3.133 -13.637 1.00 91.31 110 GLU A CA 1
ATOM 866 C C . GLU A 1 110 ? -3.810 3.003 -14.270 1.00 91.31 110 GLU A C 1
ATOM 868 O O . GLU A 1 110 ? -3.692 2.868 -15.485 1.00 91.31 110 GLU A O 1
ATOM 873 N N . PHE A 1 111 ? -2.743 2.975 -13.460 1.00 92.69 111 PHE A N 1
ATOM 874 C CA . PHE A 1 111 ? -1.387 2.717 -13.954 1.00 92.69 111 PHE A CA 1
ATOM 875 C C . PHE A 1 111 ? -1.313 1.376 -14.696 1.00 92.69 111 PHE A C 1
ATOM 877 O O . PHE A 1 111 ? -0.853 1.320 -15.835 1.00 92.69 111 PHE A O 1
ATOM 884 N N . LEU A 1 112 ? -1.805 0.300 -14.072 1.00 91.44 112 LEU A N 1
ATOM 885 C CA . LEU A 1 112 ? -1.798 -1.038 -14.663 1.00 91.44 112 LEU A CA 1
ATOM 886 C C . LEU A 1 112 ? -2.712 -1.125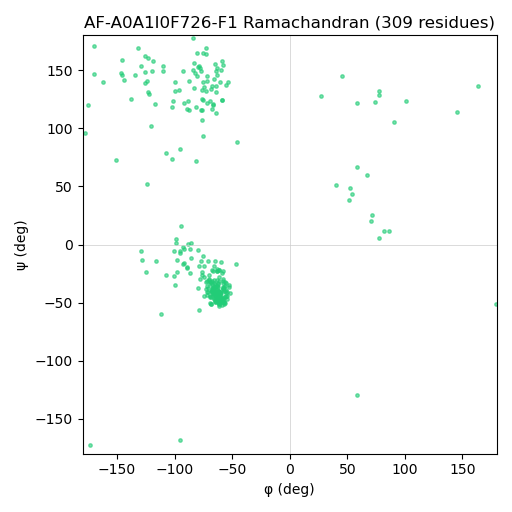 -15.886 1.00 91.44 112 LEU A C 1
ATOM 888 O O . LEU A 1 112 ? -2.335 -1.771 -16.858 1.00 91.44 112 LEU A O 1
ATOM 892 N N . ALA A 1 113 ? -3.862 -0.444 -15.885 1.00 92.44 113 ALA A N 1
ATOM 893 C CA . ALA A 1 113 ? -4.752 -0.375 -17.042 1.00 92.44 113 ALA A CA 1
ATOM 894 C C . ALA A 1 113 ? -4.070 0.287 -18.252 1.00 92.44 113 ALA A C 1
ATOM 896 O O . ALA A 1 113 ? -4.179 -0.216 -19.369 1.00 92.44 113 ALA A O 1
ATOM 897 N N . ARG A 1 114 ? -3.298 1.360 -18.034 1.00 93.69 114 ARG A N 1
ATOM 898 C CA . ARG A 1 114 ? -2.523 2.024 -19.097 1.00 93.69 114 ARG A CA 1
ATOM 899 C C . ARG A 1 114 ? -1.402 1.140 -19.634 1.00 93.69 114 ARG A C 1
ATOM 901 O O . ARG A 1 114 ? -1.235 1.047 -20.845 1.00 93.69 114 ARG A O 1
ATOM 908 N N . VAL A 1 115 ? -0.669 0.449 -18.758 1.00 94.00 115 VAL A N 1
ATOM 909 C CA . VAL A 1 115 ? 0.378 -0.503 -19.176 1.00 94.00 115 VAL A CA 1
ATOM 910 C C . VAL A 1 115 ? -0.223 -1.693 -19.934 1.00 94.00 115 VAL A C 1
ATOM 912 O O . VAL A 1 115 ? 0.311 -2.089 -20.966 1.00 94.00 115 VAL A O 1
ATOM 915 N N . THR A 1 116 ? -1.359 -2.217 -19.464 1.00 94.25 116 THR A N 1
ATOM 916 C CA . THR A 1 116 ? -2.145 -3.275 -20.128 1.00 94.25 116 THR A CA 1
ATOM 917 C C . THR A 1 116 ? -2.537 -2.843 -21.539 1.00 94.25 116 THR A C 1
ATOM 919 O O . THR A 1 116 ? -2.301 -3.585 -22.487 1.00 94.25 116 THR A O 1
ATOM 922 N N . ALA A 1 117 ? -3.089 -1.634 -21.690 1.00 92.75 117 ALA A N 1
ATOM 923 C CA . ALA A 1 117 ? -3.504 -1.101 -22.985 1.00 92.75 117 ALA A CA 1
ATOM 924 C C . ALA A 1 117 ? -2.320 -0.931 -23.949 1.00 92.75 117 ALA A C 1
ATOM 926 O O . ALA A 1 117 ? -2.406 -1.363 -25.094 1.00 92.75 117 ALA A O 1
ATOM 927 N N . HIS A 1 118 ? -1.204 -0.376 -23.469 1.00 92.38 118 HIS A N 1
ATOM 928 C CA . HIS A 1 118 ? -0.005 -0.145 -24.279 1.00 92.38 118 HIS A CA 1
ATOM 929 C C . HIS A 1 118 ? 0.617 -1.464 -24.761 1.00 92.38 118 HIS A C 1
ATOM 931 O O . HIS A 1 118 ? 0.944 -1.623 -25.933 1.00 92.38 118 HIS A O 1
ATOM 937 N N . LEU A 1 119 ? 0.780 -2.440 -23.864 1.00 92.06 119 LEU A N 1
ATOM 938 C CA . LEU A 1 119 ? 1.436 -3.710 -24.192 1.00 92.06 119 LEU A CA 1
ATOM 939 C C . LEU A 1 119 ? 0.483 -4.748 -24.793 1.00 92.06 119 LEU A C 1
ATOM 941 O O . LEU A 1 119 ? 0.946 -5.759 -25.313 1.00 92.06 119 LEU A O 1
ATOM 945 N N . SER A 1 120 ? -0.831 -4.513 -24.734 1.00 93.25 120 SER A N 1
ATOM 946 C CA . SER A 1 120 ? -1.864 -5.486 -25.111 1.00 93.25 120 SER A CA 1
ATOM 947 C C . SER A 1 120 ? -1.711 -6.829 -24.378 1.00 93.25 120 SER A C 1
ATOM 949 O O . SER A 1 120 ? -1.831 -7.896 -24.979 1.00 93.25 120 SER A O 1
ATOM 951 N N . VAL A 1 121 ? -1.443 -6.773 -23.069 1.00 92.56 121 VAL A N 1
ATOM 952 C CA . VAL A 1 121 ? -1.246 -7.949 -22.198 1.00 92.56 121 VAL A CA 1
ATOM 953 C C . VAL A 1 121 ? -2.294 -8.009 -21.082 1.00 92.56 121 VAL A C 1
ATOM 955 O O . VAL A 1 121 ? -2.851 -6.973 -20.730 1.00 92.56 121 VAL A O 1
ATOM 958 N N . PRO A 1 122 ? -2.563 -9.182 -20.483 1.00 91.94 122 PRO A N 1
ATOM 959 C CA . PRO A 1 122 ? -3.413 -9.304 -19.297 1.00 91.94 122 PRO A CA 1
ATOM 960 C C . PRO A 1 122 ? -2.913 -8.494 -18.087 1.00 91.94 122 PRO A C 1
ATOM 962 O O . PRO A 1 122 ? -1.725 -8.196 -17.961 1.00 91.94 122 PRO A O 1
ATOM 965 N N . ALA A 1 123 ? -3.812 -8.169 -17.151 1.00 86.75 123 ALA A N 1
ATOM 966 C CA . ALA A 1 123 ? -3.497 -7.310 -16.003 1.00 86.75 123 ALA A CA 1
ATOM 967 C C . ALA A 1 123 ? -2.422 -7.895 -15.062 1.00 86.75 123 ALA A C 1
ATOM 969 O O . ALA A 1 123 ? -1.591 -7.155 -14.536 1.00 86.75 123 ALA A O 1
ATOM 970 N N . ASP A 1 124 ? -2.413 -9.215 -14.864 1.00 83.69 124 ASP A N 1
ATOM 971 C CA . ASP A 1 124 ? -1.408 -9.922 -14.062 1.00 83.69 124 ASP A CA 1
ATOM 972 C C . ASP A 1 124 ? -0.021 -9.902 -14.724 1.00 83.69 124 ASP A C 1
ATOM 974 O O . ASP A 1 124 ? 1.007 -9.830 -14.047 1.00 83.69 124 ASP A O 1
ATOM 978 N N . GLU A 1 125 ? 0.015 -9.912 -16.055 1.00 89.62 125 GLU A N 1
ATOM 979 C CA . GLU A 1 125 ? 1.238 -9.754 -16.832 1.00 89.62 125 GLU A CA 1
ATOM 980 C C . GLU A 1 125 ? 1.740 -8.308 -16.827 1.00 89.62 125 GLU A C 1
ATOM 982 O O . GLU A 1 125 ? 2.919 -8.076 -16.557 1.00 89.62 125 GLU A O 1
ATOM 987 N N . ALA A 1 126 ? 0.853 -7.328 -17.018 1.00 91.81 126 ALA A N 1
ATOM 988 C CA . ALA A 1 126 ? 1.187 -5.909 -16.903 1.00 91.81 126 ALA A CA 1
ATOM 989 C C . ALA A 1 126 ? 1.778 -5.573 -15.526 1.00 91.81 126 ALA A C 1
ATOM 991 O O . ALA A 1 126 ? 2.744 -4.813 -15.428 1.00 91.81 126 ALA A O 1
ATOM 992 N N . GLU A 1 127 ? 1.236 -6.163 -14.461 1.00 88.38 127 GLU A N 1
ATOM 993 C CA . GLU A 1 127 ? 1.763 -6.039 -13.105 1.00 88.38 127 GLU A CA 1
ATOM 994 C C . GLU A 1 127 ? 3.187 -6.589 -12.987 1.00 88.38 127 GLU A C 1
ATOM 996 O O . GLU A 1 127 ? 4.080 -5.882 -12.515 1.00 88.38 127 GLU A O 1
ATOM 1001 N N . ARG A 1 128 ? 3.421 -7.816 -13.465 1.00 85.94 128 ARG A N 1
ATOM 1002 C CA . ARG A 1 128 ? 4.741 -8.462 -13.440 1.00 85.94 128 ARG A CA 1
ATOM 1003 C C . ARG A 1 128 ? 5.789 -7.631 -14.177 1.00 85.94 128 ARG A C 1
ATOM 1005 O O . ARG A 1 128 ? 6.872 -7.380 -13.647 1.00 85.94 128 ARG A O 1
ATOM 1012 N N . ILE A 1 129 ? 5.437 -7.167 -15.374 1.00 91.81 129 ILE A N 1
ATOM 1013 C CA . ILE A 1 129 ? 6.282 -6.316 -16.214 1.00 91.81 129 ILE A CA 1
ATOM 1014 C C . ILE A 1 129 ? 6.576 -4.988 -15.508 1.00 91.81 129 ILE A C 1
ATOM 1016 O O . ILE A 1 129 ? 7.729 -4.557 -15.458 1.00 91.81 129 ILE A O 1
ATOM 1020 N N . SER A 1 130 ? 5.557 -4.364 -14.911 1.00 92.19 130 SER A N 1
ATOM 1021 C CA . SER A 1 130 ? 5.708 -3.112 -14.165 1.00 92.19 130 SER A CA 1
ATOM 1022 C C . SER A 1 130 ? 6.673 -3.270 -12.992 1.00 92.19 130 SER A C 1
ATOM 1024 O O . SER A 1 130 ? 7.585 -2.459 -12.852 1.00 92.19 130 SER A O 1
ATOM 1026 N N . CYS A 1 131 ? 6.547 -4.335 -12.195 1.00 86.81 131 CYS A N 1
ATOM 1027 C CA . CYS A 1 131 ? 7.489 -4.625 -11.112 1.00 86.81 131 CYS A CA 1
ATOM 1028 C C . CYS A 1 131 ? 8.924 -4.801 -11.631 1.00 86.81 131 CYS A C 1
ATOM 1030 O O . CYS A 1 131 ? 9.856 -4.211 -11.082 1.00 86.81 131 CYS A O 1
ATOM 1032 N N . ALA A 1 132 ? 9.121 -5.572 -12.706 1.00 88.19 132 ALA A N 1
ATOM 1033 C CA . ALA A 1 132 ? 10.447 -5.829 -13.269 1.00 88.19 132 ALA A CA 1
ATOM 1034 C C . ALA A 1 132 ? 11.123 -4.542 -13.770 1.00 88.19 132 ALA A C 1
ATOM 1036 O O . ALA A 1 132 ? 12.301 -4.302 -13.486 1.00 88.19 132 ALA A O 1
ATOM 1037 N N . VAL A 1 133 ? 10.372 -3.681 -14.464 1.00 92.31 133 VAL A N 1
ATOM 1038 C CA . VAL A 1 133 ? 10.891 -2.407 -14.971 1.00 92.31 133 VAL A CA 1
ATOM 1039 C C . VAL A 1 133 ? 11.166 -1.430 -13.831 1.00 92.31 133 VAL A C 1
ATOM 1041 O O . VAL A 1 133 ? 12.272 -0.903 -13.753 1.00 92.31 133 VAL A O 1
ATOM 1044 N N . LEU A 1 134 ? 10.213 -1.210 -12.920 1.00 90.44 134 LEU A N 1
ATOM 1045 C CA . LEU A 1 134 ? 10.365 -0.224 -11.844 1.00 90.44 134 LEU A CA 1
ATOM 1046 C C . LEU A 1 134 ? 11.458 -0.602 -10.839 1.00 90.44 134 LEU A C 1
ATOM 1048 O O . LEU A 1 134 ? 12.227 0.263 -10.420 1.00 90.44 134 LEU A O 1
ATOM 1052 N N . SER A 1 135 ? 11.591 -1.886 -10.501 1.00 84.19 135 SER A N 1
ATOM 1053 C CA . SER A 1 135 ? 12.689 -2.356 -9.645 1.00 84.19 135 SER A CA 1
ATOM 1054 C C . SER A 1 135 ? 14.057 -2.187 -10.316 1.00 84.19 135 SER A C 1
ATOM 1056 O O . SER A 1 135 ? 14.989 -1.709 -9.671 1.00 84.19 135 SER A O 1
ATOM 1058 N N . THR A 1 136 ? 14.172 -2.484 -11.616 1.00 88.50 136 THR A N 1
ATOM 1059 C CA . THR A 1 136 ? 15.414 -2.267 -12.383 1.00 88.50 136 THR A CA 1
ATOM 1060 C C . THR A 1 136 ? 15.762 -0.784 -12.495 1.00 88.50 136 THR A C 1
ATOM 1062 O O . THR A 1 136 ? 16.922 -0.408 -12.345 1.00 88.50 136 THR A O 1
ATOM 1065 N N . VAL A 1 137 ? 14.765 0.077 -12.712 1.00 90.31 137 VAL A N 1
ATOM 1066 C CA . VAL A 1 137 ? 14.939 1.537 -12.712 1.00 90.31 137 VAL A CA 1
ATOM 1067 C C . VAL A 1 137 ? 15.487 1.994 -11.369 1.00 90.31 137 VAL A C 1
ATOM 1069 O O . VAL A 1 137 ? 16.530 2.636 -11.337 1.00 90.31 137 VAL A O 1
ATOM 1072 N N . ARG A 1 138 ? 14.852 1.593 -10.263 1.00 86.94 138 ARG A N 1
ATOM 1073 C CA . ARG A 1 138 ? 15.289 1.921 -8.901 1.00 86.94 138 ARG A CA 1
ATOM 1074 C C . ARG A 1 138 ? 16.737 1.504 -8.628 1.00 86.94 138 ARG A C 1
ATOM 1076 O O . ARG A 1 138 ? 17.466 2.265 -8.008 1.00 86.94 138 ARG A O 1
ATOM 1083 N N . GLU A 1 139 ? 17.158 0.325 -9.087 1.00 84.12 139 GLU A N 1
ATOM 1084 C CA . GLU A 1 139 ? 18.540 -0.171 -8.941 1.00 84.12 139 GLU A CA 1
ATOM 1085 C C . GLU A 1 139 ? 19.578 0.692 -9.681 1.00 84.12 139 GLU A C 1
ATOM 1087 O O . GLU A 1 139 ? 20.754 0.683 -9.321 1.00 84.12 139 GLU A O 1
ATOM 1092 N N . HIS A 1 140 ? 19.144 1.469 -10.676 1.00 86.19 140 HIS A N 1
ATOM 1093 C CA . HIS A 1 140 ? 19.980 2.408 -11.425 1.00 86.19 140 HIS A CA 1
ATOM 1094 C C . HIS A 1 140 ? 19.920 3.851 -10.897 1.00 86.19 140 HIS A C 1
ATOM 1096 O O . HIS A 1 140 ? 20.673 4.697 -11.381 1.00 86.19 140 HIS A O 1
ATOM 1102 N N . LEU A 1 141 ? 19.060 4.146 -9.917 1.00 83.62 141 LEU A N 1
ATOM 1103 C CA . LEU A 1 141 ? 18.968 5.464 -9.289 1.00 83.62 141 LEU A CA 1
ATOM 1104 C C . LEU A 1 141 ? 19.846 5.544 -8.039 1.00 83.62 141 LEU A C 1
ATOM 1106 O O . LEU A 1 141 ? 20.031 4.572 -7.303 1.00 83.62 141 LEU A O 1
ATOM 1110 N N . THR A 1 142 ? 20.359 6.739 -7.750 1.00 82.62 142 THR A N 1
ATOM 1111 C CA . THR A 1 142 ? 20.936 7.017 -6.433 1.00 82.62 142 THR A CA 1
ATOM 1112 C C . THR A 1 142 ? 19.851 6.955 -5.345 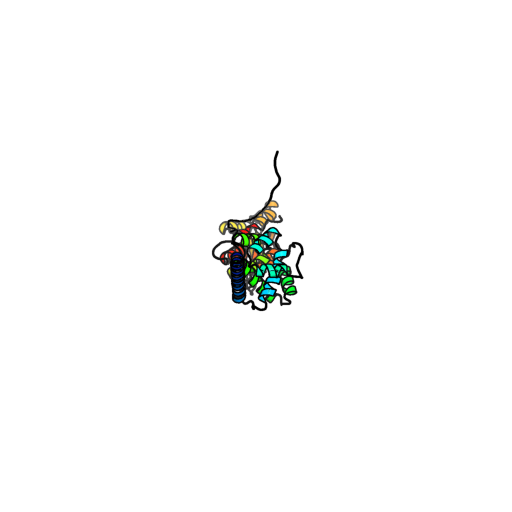1.00 82.62 142 THR A C 1
ATOM 1114 O O . THR A 1 142 ? 18.673 7.180 -5.628 1.00 82.62 142 THR A O 1
ATOM 1117 N N . PRO A 1 143 ? 20.211 6.682 -4.074 1.00 72.44 143 PRO A N 1
ATOM 1118 C CA . PRO A 1 143 ? 19.220 6.536 -3.008 1.00 72.44 143 PRO A CA 1
ATOM 1119 C C . PRO A 1 143 ? 18.310 7.753 -2.799 1.00 72.44 143 PRO A C 1
ATOM 1121 O O . PRO A 1 143 ? 17.132 7.563 -2.521 1.00 72.44 143 PRO A O 1
ATOM 1124 N N . GLY A 1 144 ? 18.842 8.975 -2.928 1.00 71.62 144 GLY A N 1
ATOM 1125 C CA . GLY A 1 144 ? 18.044 10.200 -2.774 1.00 71.62 144 GLY A CA 1
ATOM 1126 C C . GLY A 1 144 ? 16.990 10.327 -3.870 1.00 71.62 144 GLY A C 1
ATOM 1127 O O . GLY A 1 144 ? 15.823 10.543 -3.596 1.00 71.62 144 GLY A O 1
ATOM 1128 N N . GLU A 1 145 ? 17.378 10.024 -5.098 1.00 82.06 145 GLU A N 1
ATOM 1129 C CA . GLU A 1 145 ? 16.523 10.138 -6.279 1.00 82.06 145 GLU A CA 1
ATOM 1130 C C . GLU A 1 145 ? 15.442 9.053 -6.312 1.00 82.06 145 GLU A C 1
ATOM 1132 O O . GLU A 1 145 ? 14.289 9.294 -6.667 1.00 82.06 145 GLU A O 1
ATOM 1137 N N . ALA A 1 146 ? 15.778 7.848 -5.843 1.00 79.31 146 ALA A N 1
ATOM 1138 C CA . ALA A 1 146 ? 14.783 6.817 -5.582 1.00 79.31 146 ALA A CA 1
ATOM 1139 C C . ALA A 1 146 ? 13.778 7.238 -4.488 1.00 79.31 146 ALA A C 1
ATOM 1141 O O . ALA A 1 146 ? 12.611 6.849 -4.564 1.00 79.31 146 ALA A O 1
ATOM 1142 N N . GLU A 1 147 ? 14.207 8.007 -3.479 1.00 73.50 147 GLU A N 1
ATOM 1143 C CA . GLU A 1 147 ? 13.338 8.550 -2.425 1.00 73.50 147 GLU A CA 1
ATOM 1144 C C . GLU A 1 147 ? 12.447 9.690 -2.947 1.00 73.50 147 GLU A C 1
ATOM 1146 O O . GLU A 1 147 ? 11.262 9.731 -2.606 1.00 73.50 147 GLU A O 1
ATOM 1151 N N . ASP A 1 148 ? 12.965 10.544 -3.828 1.00 79.81 148 ASP A N 1
ATOM 1152 C CA . ASP A 1 148 ? 12.215 11.637 -4.455 1.00 79.81 148 ASP A CA 1
ATOM 1153 C C . ASP A 1 148 ? 11.099 11.102 -5.364 1.00 79.81 148 ASP A C 1
ATOM 1155 O O . ASP A 1 148 ? 9.931 11.483 -5.215 1.00 79.81 148 ASP A O 1
ATOM 1159 N N . VAL A 1 149 ? 11.408 10.114 -6.218 1.00 84.50 149 VAL A N 1
ATOM 1160 C CA . VAL A 1 149 ? 10.395 9.396 -7.014 1.00 84.50 149 VAL A CA 1
ATOM 1161 C C . VAL A 1 149 ? 9.351 8.765 -6.092 1.00 84.50 149 VAL A C 1
ATOM 1163 O O . VAL A 1 149 ? 8.147 8.973 -6.265 1.00 84.50 149 VAL A O 1
ATOM 1166 N N . LEU A 1 150 ? 9.795 8.045 -5.059 1.00 79.69 150 LEU A N 1
ATOM 1167 C CA . LEU A 1 150 ? 8.917 7.381 -4.098 1.00 79.69 150 LEU A CA 1
ATOM 1168 C C . LEU A 1 150 ? 7.964 8.348 -3.380 1.00 79.69 150 LEU A C 1
ATOM 1170 O O . LEU A 1 150 ? 6.802 8.002 -3.122 1.00 79.69 150 LEU A O 1
ATOM 1174 N N . GLY A 1 151 ? 8.446 9.547 -3.053 1.00 77.81 151 GLY A N 1
ATOM 1175 C CA . GLY A 1 151 ? 7.676 10.604 -2.407 1.00 77.81 151 GLY A CA 1
ATOM 1176 C C . GLY A 1 151 ? 6.445 11.021 -3.210 1.00 77.81 151 GLY A C 1
ATOM 1177 O O . GLY A 1 151 ? 5.423 11.370 -2.617 1.00 77.81 151 GLY A O 1
ATOM 1178 N N . GLN A 1 152 ? 6.494 10.902 -4.539 1.00 82.69 152 GLN A N 1
ATOM 1179 C CA . GLN A 1 152 ? 5.397 11.280 -5.434 1.00 82.69 152 GLN A CA 1
ATOM 1180 C C . GLN A 1 152 ? 4.434 10.141 -5.777 1.00 82.69 152 GLN A C 1
ATOM 1182 O O . GLN A 1 152 ? 3.312 10.393 -6.238 1.00 82.69 152 GLN A O 1
ATOM 1187 N N . LEU A 1 153 ? 4.845 8.894 -5.533 1.00 82.88 153 LEU A N 1
ATOM 1188 C CA . LEU A 1 153 ? 4.005 7.731 -5.784 1.00 82.88 153 LEU A CA 1
ATOM 1189 C C . LEU A 1 153 ? 2.938 7.577 -4.691 1.00 82.88 153 LEU A C 1
ATOM 1191 O O . LEU A 1 153 ? 3.271 7.611 -3.499 1.00 82.88 153 LEU A O 1
ATOM 1195 N N . PRO A 1 154 ? 1.665 7.344 -5.068 1.00 78.31 154 PRO A N 1
ATOM 1196 C CA . PRO A 1 154 ? 0.645 6.920 -4.123 1.00 78.31 154 PRO A CA 1
ATOM 1197 C C . PRO A 1 154 ? 1.026 5.554 -3.552 1.00 78.31 154 PRO A C 1
ATOM 1199 O O . PRO A 1 154 ? 1.706 4.759 -4.204 1.00 78.31 154 PRO A O 1
ATOM 1202 N N . PHE A 1 155 ? 0.585 5.275 -2.329 1.00 68.50 155 PHE A N 1
ATOM 1203 C CA . PHE A 1 155 ? 1.016 4.099 -1.574 1.00 68.50 155 PHE A CA 1
ATOM 1204 C C . PHE A 1 155 ? 0.817 2.783 -2.328 1.00 68.50 155 PHE A C 1
ATOM 1206 O O . PHE A 1 155 ? 1.713 1.942 -2.353 1.00 68.50 155 PHE A O 1
ATOM 1213 N N . GLU A 1 156 ? -0.309 2.651 -3.022 1.00 70.38 156 GLU A N 1
ATOM 1214 C CA . GLU A 1 156 ? -0.602 1.492 -3.857 1.00 70.38 156 GLU A CA 1
ATOM 1215 C C . GLU A 1 156 ? 0.462 1.252 -4.937 1.00 70.38 156 GLU A C 1
ATOM 1217 O O . GLU A 1 156 ? 0.836 0.110 -5.182 1.00 70.38 156 GLU A O 1
ATOM 1222 N N . LEU A 1 157 ? 0.986 2.310 -5.568 1.00 81.25 157 LEU A N 1
ATOM 1223 C CA . LEU A 1 157 ? 2.025 2.213 -6.601 1.00 81.25 157 LEU A CA 1
ATOM 1224 C C . LEU A 1 157 ? 3.411 1.945 -6.025 1.00 81.25 157 LEU A C 1
ATOM 1226 O O . LEU A 1 157 ? 4.234 1.314 -6.687 1.00 81.25 157 LEU A O 1
ATOM 1230 N N . ARG A 1 158 ? 3.664 2.352 -4.776 1.00 79.44 158 ARG A N 1
ATOM 1231 C CA . ARG A 1 158 ? 4.927 2.043 -4.092 1.00 79.44 158 ARG A CA 1
ATOM 1232 C C . ARG A 1 158 ? 5.164 0.542 -4.009 1.00 79.44 158 ARG A C 1
ATOM 1234 O O . ARG A 1 158 ? 6.303 0.105 -4.071 1.00 79.44 158 ARG A O 1
ATOM 1241 N N . THR A 1 159 ? 4.103 -0.255 -3.928 1.00 73.31 159 THR A N 1
ATOM 1242 C CA . THR A 1 159 ? 4.238 -1.716 -3.911 1.00 73.31 159 THR A CA 1
ATOM 1243 C C . THR A 1 159 ? 4.910 -2.241 -5.186 1.00 73.31 159 THR A C 1
ATOM 1245 O O . THR A 1 159 ? 5.827 -3.043 -5.073 1.00 73.31 159 THR A O 1
ATOM 1248 N N . LEU A 1 160 ? 4.579 -1.710 -6.373 1.00 78.81 160 LEU A N 1
ATOM 1249 C CA . LEU A 1 160 ? 5.253 -2.061 -7.636 1.00 78.81 160 LEU A CA 1
ATOM 1250 C C . LEU A 1 160 ? 6.720 -1.604 -7.666 1.00 78.81 160 LEU A C 1
ATOM 1252 O O . LEU A 1 160 ? 7.565 -2.263 -8.261 1.00 78.81 160 LEU A O 1
ATOM 1256 N N . TRP A 1 161 ? 7.024 -0.478 -7.014 1.00 78.81 161 TRP A N 1
ATOM 1257 C CA . TRP A 1 161 ? 8.381 0.072 -6.906 1.00 78.81 161 TRP A CA 1
ATOM 1258 C C . TRP A 1 161 ? 9.301 -0.771 -6.009 1.00 78.81 161 TRP A C 1
ATOM 1260 O O . TRP A 1 161 ? 10.526 -0.743 -6.152 1.00 78.81 161 TRP A O 1
ATOM 1270 N N . PHE A 1 162 ? 8.722 -1.513 -5.059 1.00 66.62 162 PHE A N 1
ATOM 1271 C CA . PHE A 1 162 ? 9.489 -2.259 -4.066 1.00 66.62 162 PHE A CA 1
ATOM 1272 C C . PHE A 1 162 ? 9.645 -3.743 -4.326 1.00 66.62 162 PHE A C 1
ATOM 1274 O O . PHE A 1 162 ? 10.652 -4.285 -3.878 1.00 66.62 162 PHE A O 1
ATOM 1281 N N . GLN A 1 163 ? 8.704 -4.370 -5.030 1.00 60.81 163 GLN A N 1
ATOM 1282 C CA . GLN A 1 163 ? 8.672 -5.820 -5.205 1.00 60.81 163 GLN A CA 1
ATOM 1283 C C . GLN A 1 163 ? 9.905 -6.314 -5.989 1.00 60.81 163 GLN A C 1
ATOM 1285 O O . GLN A 1 163 ? 10.036 -5.999 -7.176 1.00 60.81 163 GLN A O 1
ATOM 1290 N N . PRO A 1 164 ? 10.817 -7.083 -5.362 1.00 48.03 164 PRO A N 1
ATOM 1291 C CA . PRO A 1 164 ? 11.737 -7.931 -6.103 1.00 48.03 164 PRO A CA 1
ATOM 1292 C C . PRO A 1 164 ? 10.956 -9.155 -6.598 1.00 48.03 164 PRO A C 1
ATOM 1294 O O . PRO A 1 164 ? 10.109 -9.632 -5.855 1.00 48.03 164 PRO A O 1
ATOM 1297 N N . ASP A 1 165 ? 11.226 -9.592 -7.834 1.00 46.00 165 ASP A N 1
ATOM 1298 C CA . ASP A 1 165 ? 10.716 -10.785 -8.546 1.00 46.00 165 ASP A CA 1
ATOM 1299 C C . ASP A 1 165 ? 9.319 -11.315 -8.135 1.00 46.00 165 ASP A C 1
ATOM 1301 O O . ASP A 1 165 ? 9.042 -11.667 -6.997 1.00 46.00 165 ASP A O 1
ATOM 1305 N N . SER A 1 166 ? 8.435 -11.505 -9.111 1.00 43.53 166 SER A N 1
ATOM 1306 C CA . SER A 1 166 ? 7.111 -12.130 -8.961 1.00 43.53 166 SER A CA 1
ATOM 1307 C C . SER A 1 166 ? 7.040 -13.443 -8.150 1.00 43.53 166 SER A C 1
ATOM 1309 O O . SER A 1 166 ? 5.947 -13.802 -7.697 1.00 43.53 166 SER A O 1
ATOM 1311 N N . SER A 1 167 ? 8.174 -14.118 -7.923 1.00 41.00 167 SER A N 1
ATOM 1312 C CA . SER A 1 167 ? 8.336 -15.273 -7.025 1.00 41.00 167 SER A CA 1
ATOM 1313 C C . SER A 1 167 ? 8.407 -14.937 -5.518 1.00 41.00 167 SER A C 1
ATOM 1315 O O . SER A 1 167 ? 8.234 -15.839 -4.700 1.00 41.00 167 SER A O 1
ATOM 1317 N N . SER A 1 168 ? 8.616 -13.674 -5.122 1.00 49.81 168 SER A N 1
ATOM 1318 C CA . SER A 1 168 ? 8.734 -13.204 -3.727 1.00 49.81 168 SER A CA 1
ATOM 1319 C C . SER A 1 168 ? 7.735 -12.095 -3.370 1.00 49.81 168 SER A C 1
ATOM 1321 O O . SER A 1 168 ? 8.098 -11.043 -2.843 1.00 49.81 168 SER A O 1
ATOM 1323 N N . ARG A 1 169 ? 6.444 -12.330 -3.635 1.00 61.16 169 ARG A N 1
ATOM 1324 C CA . ARG A 1 169 ? 5.370 -11.496 -3.072 1.00 61.16 169 ARG A CA 1
ATOM 1325 C C . ARG A 1 169 ? 5.310 -11.677 -1.556 1.00 61.16 169 ARG A C 1
ATOM 1327 O O . ARG A 1 169 ? 5.076 -12.791 -1.091 1.00 61.16 169 ARG A O 1
ATOM 1334 N N . LEU A 1 170 ? 5.475 -10.590 -0.799 1.00 71.81 170 LEU A N 1
ATOM 1335 C CA . LEU A 1 170 ? 5.279 -10.606 0.653 1.00 71.81 170 LEU A CA 1
ATOM 1336 C C . LEU A 1 170 ? 3.810 -10.845 0.976 1.00 71.81 170 LEU A C 1
ATOM 1338 O O . LEU A 1 170 ? 2.941 -10.046 0.608 1.00 71.81 170 LEU A O 1
ATOM 1342 N N . ARG A 1 171 ? 3.536 -11.926 1.703 1.00 82.38 171 ARG A N 1
ATOM 1343 C CA . ARG A 1 171 ? 2.194 -12.204 2.206 1.00 82.38 171 ARG A CA 1
ATOM 1344 C C . ARG A 1 171 ? 1.911 -11.379 3.444 1.00 82.38 171 ARG A C 1
ATOM 1346 O O . ARG A 1 171 ? 2.794 -11.078 4.250 1.00 82.38 171 ARG A O 1
ATOM 1353 N N . ILE A 1 172 ? 0.636 -11.097 3.669 1.00 89.62 172 ILE A N 1
ATOM 1354 C CA . ILE A 1 172 ? 0.189 -10.391 4.872 1.00 89.62 172 ILE A CA 1
ATOM 1355 C C . ILE A 1 172 ? 0.625 -11.119 6.147 1.00 89.62 172 ILE A C 1
ATOM 1357 O O . ILE A 1 172 ? 1.026 -10.467 7.109 1.00 89.62 172 ILE A O 1
ATOM 1361 N N . SER A 1 173 ? 0.636 -12.454 6.150 1.00 89.56 173 SER A N 1
ATOM 1362 C CA . SER A 1 173 ? 1.096 -13.271 7.279 1.00 89.56 173 SER A CA 1
ATOM 1363 C C . SER A 1 173 ? 2.542 -13.017 7.719 1.00 89.56 173 SER A C 1
ATOM 1365 O O . SER A 1 173 ? 2.891 -13.343 8.858 1.00 89.56 173 SER A O 1
ATOM 1367 N N . GLU A 1 174 ? 3.376 -12.487 6.823 1.00 85.12 174 GLU A N 1
ATOM 1368 C CA . GLU A 1 174 ? 4.792 -12.184 7.065 1.00 85.12 174 GLU A CA 1
ATOM 1369 C C . GLU A 1 174 ? 4.980 -10.788 7.673 1.00 85.12 174 GLU A C 1
ATOM 1371 O O . GLU A 1 174 ? 5.947 -10.559 8.391 1.00 85.12 174 GLU A O 1
ATOM 1376 N N . VAL A 1 175 ? 4.027 -9.879 7.442 1.00 86.94 175 VAL A N 1
ATOM 1377 C CA . VAL A 1 175 ? 4.108 -8.466 7.853 1.00 86.94 175 VAL A CA 1
ATOM 1378 C C . VAL A 1 175 ? 3.177 -8.136 9.026 1.00 86.94 175 VAL A C 1
ATOM 1380 O O . VAL A 1 175 ? 3.415 -7.194 9.782 1.00 86.94 175 VAL A O 1
ATOM 1383 N N . MET A 1 176 ? 2.083 -8.880 9.196 1.00 91.25 176 MET A N 1
ATOM 1384 C CA . MET A 1 176 ? 1.080 -8.597 10.223 1.00 91.25 176 MET A CA 1
ATOM 1385 C C . MET A 1 176 ? 1.635 -8.724 11.644 1.00 91.25 176 MET A C 1
ATOM 1387 O O . MET A 1 176 ? 2.450 -9.597 11.950 1.00 91.25 176 MET A O 1
ATOM 1391 N N . LYS A 1 177 ? 1.081 -7.932 12.566 1.00 88.75 177 LYS A N 1
ATOM 1392 C CA . LYS A 1 177 ? 1.269 -8.180 13.994 1.00 88.75 177 LYS A CA 1
ATOM 1393 C C . LYS A 1 177 ? 0.364 -9.340 14.413 1.00 88.75 177 LYS A C 1
ATOM 1395 O O . LYS A 1 177 ? -0.861 -9.223 14.352 1.00 88.75 177 LYS A O 1
ATOM 1400 N N . LYS A 1 178 ? 0.982 -10.445 14.831 1.00 88.12 178 LYS A N 1
ATOM 1401 C CA . LYS A 1 178 ? 0.317 -11.623 15.412 1.00 88.12 178 LYS A CA 1
ATOM 1402 C C . LYS A 1 178 ? 0.005 -11.386 16.892 1.00 88.12 178 LYS A C 1
ATOM 1404 O O . LYS A 1 178 ? 0.580 -10.485 17.499 1.00 88.12 178 LYS A O 1
ATOM 1409 N N . GLY A 1 179 ? -0.863 -12.216 17.472 1.00 79.81 179 GLY A N 1
ATOM 1410 C CA . GLY A 1 179 ? -1.205 -12.129 18.898 1.00 79.81 179 GLY A CA 1
ATOM 1411 C C . GLY A 1 179 ? -1.958 -10.839 19.210 1.00 79.81 179 GLY A C 1
ATOM 1412 O O . GLY A 1 179 ? -1.474 -9.977 19.939 1.00 79.81 179 GLY A O 1
ATOM 1413 N N . VAL A 1 180 ? -3.107 -10.667 18.560 1.00 83.06 180 VAL A N 1
ATOM 1414 C CA . VAL A 1 180 ? -3.928 -9.467 18.705 1.00 83.06 180 VAL A CA 1
ATOM 1415 C C . VAL A 1 180 ? -4.764 -9.584 19.965 1.00 83.06 180 VAL A C 1
ATOM 1417 O O . VAL A 1 180 ? -5.615 -10.464 20.057 1.00 83.06 180 VAL A O 1
ATOM 1420 N N . GLU A 1 181 ? -4.541 -8.669 20.900 1.00 89.75 181 GLU A N 1
ATOM 1421 C CA . GLU A 1 181 ? -5.436 -8.468 22.036 1.00 89.75 181 GLU A CA 1
ATOM 1422 C C . GLU A 1 181 ? -6.765 -7.890 21.547 1.00 89.75 181 GLU A C 1
ATOM 1424 O O . GLU A 1 181 ? -6.786 -6.938 20.761 1.00 89.75 181 GLU A O 1
ATOM 1429 N N . TRP A 1 182 ? -7.865 -8.450 22.033 1.00 93.00 182 TRP A N 1
ATOM 1430 C CA . TRP A 1 182 ? -9.227 -8.028 21.723 1.00 93.00 182 TRP A CA 1
ATOM 1431 C C . TRP A 1 182 ? -10.042 -7.877 23.010 1.00 93.00 182 TRP A C 1
ATOM 1433 O O . TRP A 1 182 ? -9.592 -8.230 24.104 1.00 93.00 182 TRP A O 1
ATOM 1443 N N . VAL A 1 183 ? -11.222 -7.276 22.884 1.00 95.38 183 VAL A N 1
ATOM 1444 C CA . VAL A 1 183 ? -12.142 -7.029 24.001 1.00 95.38 183 VAL A CA 1
ATOM 1445 C C . VAL A 1 183 ? -13.542 -7.530 23.680 1.00 95.38 183 VAL A C 1
ATOM 1447 O O . VAL A 1 183 ? -13.928 -7.585 22.512 1.00 95.38 183 VAL A O 1
ATOM 1450 N N . GLU A 1 184 ? -14.310 -7.875 24.705 1.00 96.62 184 GLU A N 1
ATOM 1451 C CA . GLU A 1 184 ? -15.711 -8.267 24.564 1.00 96.62 184 GLU A CA 1
ATOM 1452 C C . GLU A 1 184 ? -16.646 -7.047 24.525 1.00 96.62 184 GLU A C 1
ATOM 1454 O O . GLU A 1 184 ? -16.368 -6.022 25.154 1.00 96.62 184 GLU A O 1
ATOM 1459 N N . PRO A 1 185 ? -17.794 -7.127 23.823 1.00 97.12 185 PRO A N 1
ATOM 1460 C CA . PRO A 1 185 ? -18.708 -5.996 23.632 1.00 97.12 185 PRO A CA 1
ATOM 1461 C C . PRO A 1 185 ? -19.304 -5.424 24.928 1.00 97.12 185 PRO A C 1
ATOM 1463 O O . PRO A 1 185 ? -19.761 -4.276 24.934 1.00 97.12 185 PRO A O 1
ATOM 1466 N N . HIS A 1 186 ? -19.323 -6.209 26.005 1.00 97.19 186 HIS A N 1
ATOM 1467 C CA . HIS A 1 186 ? -19.874 -5.831 27.305 1.00 97.19 186 HIS A CA 1
ATOM 1468 C C . HIS A 1 186 ? -18.814 -5.292 28.278 1.00 97.19 186 HIS A C 1
ATOM 1470 O O . HIS A 1 186 ? -19.173 -4.808 29.351 1.00 97.19 186 HIS A O 1
ATOM 1476 N N . GLU A 1 187 ? -17.524 -5.351 27.922 1.00 97.88 187 GLU A N 1
ATOM 1477 C CA . GLU A 1 187 ? -16.467 -4.756 28.739 1.00 97.88 187 GLU A CA 1
ATOM 1478 C C . GLU A 1 187 ? -16.638 -3.239 28.834 1.00 97.88 187 GLU A C 1
ATOM 1480 O O . GLU A 1 187 ? -17.069 -2.573 27.888 1.00 97.88 187 GLU A O 1
ATOM 1485 N N . THR A 1 188 ? -16.274 -2.683 29.987 1.00 98.25 188 THR A N 1
ATOM 1486 C CA . THR A 1 188 ? -16.413 -1.250 30.256 1.00 98.25 188 THR A CA 1
ATOM 1487 C C . THR A 1 188 ? -15.305 -0.455 29.575 1.00 98.25 188 THR A C 1
ATOM 1489 O O . THR A 1 188 ? -14.184 -0.943 29.403 1.00 98.25 188 THR A O 1
ATOM 1492 N N . LEU A 1 189 ? -15.567 0.810 29.235 1.00 97.75 189 LEU A N 1
ATOM 1493 C CA . LEU A 1 189 ? -14.547 1.671 28.618 1.00 97.75 189 LEU A CA 1
ATOM 1494 C C . LEU A 1 189 ? -13.297 1.827 29.482 1.00 97.75 189 LEU A C 1
ATOM 1496 O O . LEU A 1 189 ? -12.195 1.919 28.946 1.00 97.75 189 LEU A O 1
ATOM 1500 N N . LYS A 1 190 ? -13.450 1.816 30.811 1.00 97.56 190 LYS A N 1
ATOM 1501 C CA . LYS A 1 190 ? -12.316 1.802 31.736 1.00 97.56 190 LYS A CA 1
ATOM 1502 C C . LYS A 1 190 ? -11.462 0.544 31.564 1.00 97.56 190 LYS A C 1
ATOM 1504 O O . LYS A 1 190 ? -10.249 0.675 31.429 1.00 97.56 190 LYS A O 1
ATOM 1509 N N . ALA A 1 191 ? -12.071 -0.643 31.541 1.00 96.75 191 ALA A N 1
ATOM 1510 C CA . ALA A 1 191 ? -11.340 -1.901 31.369 1.00 96.75 191 ALA A CA 1
ATOM 1511 C C . ALA A 1 191 ? -10.594 -1.934 30.025 1.00 96.75 191 ALA A C 1
ATOM 1513 O O . ALA A 1 191 ? -9.412 -2.280 29.968 1.00 96.75 191 ALA A O 1
ATOM 1514 N N . VAL A 1 192 ? -11.246 -1.472 28.953 1.00 96.44 192 VAL A N 1
ATOM 1515 C CA . VAL A 1 192 ? -10.618 -1.332 27.634 1.00 96.44 192 VAL A CA 1
ATOM 1516 C C . VAL A 1 192 ? -9.441 -0.351 27.676 1.00 96.44 192 VAL A C 1
ATOM 1518 O O . VAL A 1 192 ? -8.356 -0.680 27.203 1.00 96.44 192 VAL A O 1
ATOM 1521 N N . ALA A 1 193 ? -9.601 0.827 28.286 1.00 95.50 193 ALA A N 1
ATOM 1522 C CA . ALA A 1 193 ? -8.525 1.812 28.411 1.00 95.50 193 ALA A CA 1
ATOM 1523 C C . ALA A 1 193 ? -7.338 1.294 29.250 1.00 95.50 193 ALA A C 1
ATOM 1525 O O . ALA A 1 193 ? -6.177 1.572 28.940 1.00 95.50 193 ALA A O 1
ATOM 1526 N N . GLU A 1 194 ? -7.603 0.506 30.294 1.00 95.69 194 GLU A N 1
ATOM 1527 C CA . GLU A 1 194 ? -6.569 -0.149 31.096 1.00 95.69 194 GLU A CA 1
ATOM 1528 C C . GLU A 1 194 ? -5.798 -1.197 30.288 1.00 95.69 194 GLU A C 1
ATOM 1530 O O . GLU A 1 194 ? -4.566 -1.220 30.373 1.00 95.69 194 GLU A O 1
ATOM 1535 N N . LYS A 1 195 ? -6.481 -2.002 29.460 1.00 94.81 195 LYS A N 1
ATOM 1536 C CA . LYS A 1 195 ? -5.840 -2.928 28.510 1.00 94.81 195 LYS A CA 1
ATOM 1537 C C . LYS A 1 195 ? -4.987 -2.164 27.494 1.00 94.81 195 LYS A C 1
ATOM 1539 O O . LYS A 1 195 ? -3.805 -2.473 27.337 1.00 94.81 195 LYS A O 1
ATOM 1544 N N . MET A 1 196 ? -5.535 -1.115 26.880 1.00 93.06 196 MET A N 1
ATOM 1545 C CA . MET A 1 196 ? -4.813 -0.254 25.935 1.00 93.06 196 MET A CA 1
ATOM 1546 C C . MET A 1 196 ? -3.519 0.300 26.545 1.00 93.06 196 MET A C 1
ATOM 1548 O O . MET A 1 196 ? -2.449 0.194 25.943 1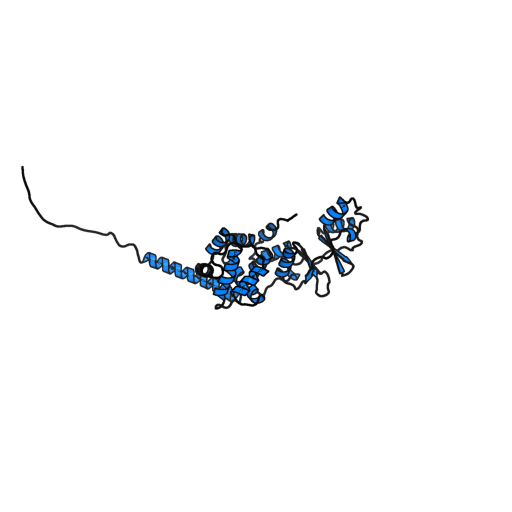.00 93.06 196 MET A O 1
ATOM 1552 N N . ARG A 1 197 ? -3.584 0.821 27.778 1.00 93.31 197 ARG A N 1
ATOM 1553 C CA . ARG A 1 197 ? -2.414 1.327 28.510 1.00 93.31 197 ARG A CA 1
ATOM 1554 C C . ARG A 1 197 ? -1.414 0.2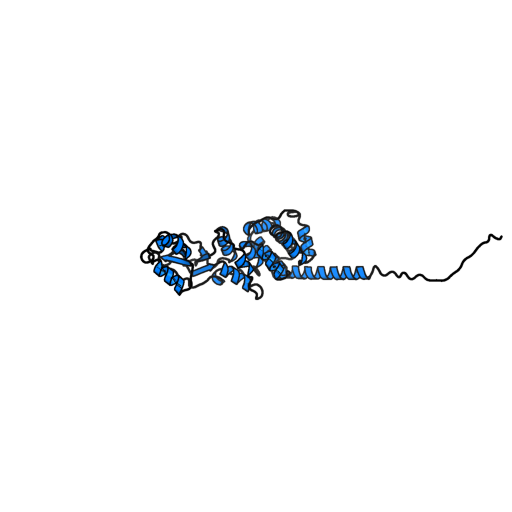20 28.839 1.00 93.31 197 ARG A C 1
ATOM 1556 O O . ARG A 1 197 ? -0.224 0.387 28.594 1.00 93.31 197 ARG A O 1
ATOM 1563 N N . THR A 1 198 ? -1.885 -0.886 29.410 1.00 91.75 198 THR A N 1
ATOM 1564 C CA . THR A 1 198 ? -1.033 -1.981 29.910 1.00 91.75 198 THR A CA 1
ATOM 1565 C C . THR A 1 198 ? -0.259 -2.649 28.782 1.00 91.75 198 THR A C 1
ATOM 1567 O O . THR A 1 198 ? 0.933 -2.912 28.917 1.00 91.75 198 THR A O 1
ATOM 1570 N N . HIS A 1 199 ? -0.917 -2.872 27.646 1.00 86.44 199 HIS A N 1
ATOM 1571 C CA . HIS A 1 199 ? -0.312 -3.527 26.491 1.00 86.44 199 HIS A CA 1
ATOM 1572 C C . HIS A 1 199 ? 0.302 -2.540 25.487 1.00 86.44 199 HIS A C 1
ATOM 1574 O O . HIS A 1 199 ? 0.889 -2.967 24.491 1.00 86.44 199 HIS A O 1
ATOM 1580 N N . ASN A 1 200 ? 0.187 -1.229 25.739 1.00 84.06 200 ASN A N 1
ATOM 1581 C CA . ASN A 1 200 ? 0.587 -0.161 24.821 1.00 84.06 200 ASN A CA 1
ATOM 1582 C C . ASN A 1 200 ? -0.036 -0.340 23.416 1.00 84.06 200 ASN A C 1
ATOM 1584 O O . ASN A 1 200 ? 0.646 -0.315 22.387 1.00 84.06 200 ASN A O 1
ATOM 1588 N N . ILE A 1 201 ? -1.349 -0.587 23.385 1.00 84.06 201 ILE A N 1
ATOM 1589 C CA . ILE A 1 201 ? -2.151 -0.835 22.181 1.00 84.06 201 ILE A CA 1
ATOM 1590 C C . ILE A 1 201 ? -3.181 0.286 22.052 1.00 84.06 201 ILE A C 1
ATOM 1592 O O . ILE A 1 201 ? -3.999 0.467 22.940 1.00 84.06 201 ILE A O 1
ATOM 1596 N N . GLY A 1 202 ? -3.165 1.028 20.943 1.00 82.56 202 GLY A N 1
ATOM 1597 C CA . GLY A 1 202 ? -4.166 2.074 20.681 1.00 82.56 202 GLY A CA 1
ATOM 1598 C C . GLY A 1 202 ? -5.506 1.523 20.169 1.00 82.56 202 GLY A C 1
ATOM 1599 O O . GLY A 1 202 ? -6.540 1.798 20.761 1.00 82.56 202 GLY A O 1
ATOM 1600 N N . PRO A 1 203 ? -5.524 0.763 19.058 1.00 87.88 203 PRO A N 1
ATOM 1601 C CA . PRO A 1 203 ? -6.742 0.157 18.528 1.00 87.88 203 PRO A CA 1
ATOM 1602 C C . PRO A 1 203 ? -6.911 -1.296 18.987 1.00 87.88 203 PRO A C 1
ATOM 1604 O O . PRO A 1 203 ? -5.985 -2.094 18.837 1.00 87.88 203 PRO A O 1
ATOM 1607 N N . MET A 1 204 ? -8.105 -1.654 19.458 1.00 92.00 204 MET A N 1
ATOM 1608 C CA . MET A 1 204 ? -8.451 -3.019 19.868 1.00 92.00 204 MET A CA 1
ATOM 1609 C C . MET A 1 204 ? -9.675 -3.529 19.094 1.00 92.00 204 MET A C 1
ATOM 1611 O O . MET A 1 204 ? -10.676 -2.815 19.011 1.00 92.00 204 MET A O 1
ATOM 1615 N N . PRO A 1 205 ? -9.634 -4.740 18.516 1.00 93.19 205 PRO A N 1
ATOM 1616 C CA . PRO A 1 205 ? -10.820 -5.387 17.969 1.00 93.19 205 PRO A CA 1
ATOM 1617 C C . PRO A 1 205 ? -11.814 -5.715 19.081 1.00 93.19 205 PRO A C 1
ATOM 1619 O O . PRO A 1 205 ? -11.420 -6.110 20.178 1.00 93.19 205 PRO A O 1
ATOM 1622 N N . VAL A 1 206 ? -13.098 -5.562 18.775 1.00 95.00 206 VAL A N 1
ATOM 1623 C CA . VAL A 1 206 ? -14.197 -5.989 19.637 1.00 95.00 206 VAL A CA 1
ATOM 1624 C C . VAL A 1 206 ? -14.746 -7.291 19.073 1.00 95.00 206 VAL A C 1
ATOM 1626 O O . VAL A 1 206 ? -15.220 -7.312 17.932 1.00 95.00 206 VAL A O 1
ATOM 1629 N N . CYS A 1 207 ? -14.669 -8.363 19.854 1.00 93.00 207 CYS A N 1
ATOM 1630 C CA . CYS A 1 207 ? -15.044 -9.710 19.441 1.00 93.00 207 CYS A CA 1
ATOM 1631 C C . CYS A 1 207 ? -16.070 -10.314 20.401 1.00 93.00 207 CYS A C 1
ATOM 1633 O O . CYS A 1 207 ? -16.049 -10.047 21.598 1.00 93.00 207 CYS A O 1
ATOM 1635 N N . GLU A 1 208 ? -16.947 -11.158 19.873 1.00 91.94 208 GLU A N 1
ATOM 1636 C CA . GLU A 1 208 ? -17.825 -12.032 20.649 1.00 91.94 208 GLU A CA 1
ATOM 1637 C C . GLU A 1 208 ? -17.508 -13.476 20.252 1.00 91.94 208 GLU A C 1
ATOM 1639 O O . GLU A 1 208 ? -17.843 -13.929 19.153 1.00 91.94 208 GLU A O 1
ATOM 1644 N N . GLY A 1 209 ? -16.755 -14.169 21.109 1.00 87.56 209 GLY A N 1
ATOM 1645 C CA . GLY A 1 209 ? -16.088 -15.416 20.732 1.00 87.56 209 GLY A CA 1
ATOM 1646 C C . GLY A 1 209 ? -15.135 -15.205 19.549 1.00 87.56 209 GLY A C 1
ATOM 1647 O O . GLY A 1 209 ? -14.331 -14.274 19.544 1.00 87.56 209 GLY A O 1
ATOM 1648 N N . ASP A 1 210 ? -15.248 -16.046 18.518 1.00 83.62 210 ASP A N 1
ATOM 1649 C CA . ASP A 1 210 ? -14.433 -15.940 17.297 1.00 83.62 210 ASP A CA 1
ATOM 1650 C C . ASP A 1 210 ? -14.941 -14.872 16.308 1.00 83.62 210 ASP A C 1
ATOM 1652 O O . ASP A 1 210 ? -14.308 -14.618 15.280 1.00 83.62 210 ASP A O 1
ATOM 1656 N N . ARG A 1 211 ? -16.084 -14.232 16.587 1.00 87.69 211 ARG A N 1
ATOM 1657 C CA . ARG A 1 211 ? -16.694 -13.264 15.675 1.00 87.69 211 ARG A CA 1
ATOM 1658 C C . ARG A 1 211 ? -16.227 -11.849 15.982 1.00 87.69 211 ARG A C 1
ATOM 1660 O O . ARG A 1 211 ? -16.503 -11.311 17.050 1.00 87.69 211 ARG A O 1
ATOM 1667 N N . VAL A 1 212 ? -15.632 -11.191 14.993 1.00 90.94 212 VAL A N 1
ATOM 1668 C CA . VAL A 1 212 ? -15.335 -9.757 15.073 1.00 90.94 212 VAL A CA 1
ATOM 1669 C C . VAL A 1 212 ? -16.607 -8.937 14.856 1.00 90.94 212 VAL A C 1
ATOM 1671 O O . VAL A 1 212 ? -17.278 -9.067 13.831 1.00 90.94 212 VAL A O 1
ATOM 1674 N N . LEU A 1 213 ? -16.913 -8.062 15.811 1.00 92.31 213 LEU A N 1
ATOM 1675 C CA . LEU A 1 213 ? -18.052 -7.143 15.764 1.00 92.31 213 LEU A CA 1
ATOM 1676 C C . LEU A 1 213 ? -17.643 -5.732 15.332 1.00 92.31 213 LEU A C 1
ATOM 1678 O O . LEU A 1 213 ? -18.401 -5.043 14.646 1.00 92.31 213 LEU A O 1
ATOM 1682 N N . GLY A 1 214 ? -16.449 -5.297 15.734 1.00 91.88 214 GLY A N 1
ATOM 1683 C CA . GLY A 1 214 ? -16.028 -3.912 15.577 1.00 91.88 214 GLY A CA 1
ATOM 1684 C C . GLY A 1 214 ? -14.571 -3.667 15.950 1.00 91.88 214 GLY A C 1
ATOM 1685 O O . GLY A 1 214 ? -13.803 -4.591 16.217 1.00 91.88 214 GLY A O 1
ATOM 1686 N N . ILE A 1 215 ? -14.194 -2.394 15.973 1.00 92.25 215 ILE A N 1
ATOM 1687 C CA . ILE A 1 215 ? -12.917 -1.910 16.501 1.00 92.25 215 ILE A CA 1
ATOM 1688 C C . ILE A 1 215 ? -13.169 -0.694 17.386 1.00 92.25 215 ILE A C 1
ATOM 1690 O O . ILE A 1 215 ? -14.066 0.108 17.117 1.00 92.25 215 ILE A O 1
ATOM 1694 N N . ILE A 1 216 ? -12.365 -0.547 18.431 1.00 94.06 216 ILE A N 1
ATOM 1695 C CA . ILE A 1 216 ? -12.376 0.614 19.315 1.00 94.06 216 ILE A CA 1
ATOM 1696 C C . ILE A 1 216 ? -10.986 1.246 19.370 1.00 94.06 216 ILE A C 1
ATOM 1698 O O . ILE A 1 216 ? -9.971 0.545 19.393 1.00 94.06 216 ILE A O 1
ATOM 1702 N N . THR A 1 217 ? -10.936 2.575 19.388 1.00 91.88 217 THR A N 1
ATOM 1703 C CA . THR A 1 217 ? -9.707 3.356 19.567 1.00 91.88 217 THR A CA 1
ATOM 1704 C C . THR A 1 217 ? -9.815 4.306 20.757 1.00 91.88 217 THR A C 1
ATOM 1706 O O . THR A 1 217 ? -10.912 4.656 21.192 1.00 91.88 217 THR A O 1
ATOM 1709 N N . ASP A 1 218 ? -8.674 4.769 21.262 1.00 92.38 218 ASP A N 1
ATOM 1710 C CA . ASP A 1 218 ? -8.590 5.845 22.255 1.00 92.38 218 ASP A CA 1
ATOM 1711 C C . ASP A 1 218 ? -9.376 7.103 21.836 1.00 92.38 218 ASP A C 1
ATOM 1713 O O . ASP A 1 218 ? -10.116 7.675 22.638 1.00 92.38 218 ASP A O 1
ATOM 1717 N N . ARG A 1 219 ? -9.300 7.496 20.558 1.00 90.75 219 ARG A N 1
ATOM 1718 C CA . ARG A 1 219 ? -10.084 8.605 19.997 1.00 90.75 219 ARG A CA 1
ATOM 1719 C C . ARG A 1 219 ? -11.584 8.340 20.068 1.00 90.75 219 ARG A C 1
ATOM 1721 O O . ARG A 1 219 ? -12.325 9.264 20.389 1.00 90.75 219 ARG A O 1
ATOM 1728 N N . ASP A 1 220 ? -12.040 7.121 19.791 1.00 92.81 220 ASP A N 1
ATOM 1729 C CA . ASP A 1 220 ? -13.465 6.785 19.886 1.00 92.81 220 ASP A CA 1
ATOM 1730 C C . ASP A 1 220 ? -13.965 6.907 21.330 1.00 92.81 220 ASP A C 1
ATOM 1732 O O . ASP A 1 220 ? -15.020 7.496 21.556 1.00 92.81 220 ASP A O 1
ATOM 1736 N N . ILE A 1 221 ? -13.181 6.448 22.313 1.00 95.38 221 ILE A N 1
ATOM 1737 C CA . ILE A 1 221 ? -13.501 6.608 23.742 1.00 95.38 221 ILE A CA 1
ATOM 1738 C C . ILE A 1 221 ? -13.632 8.097 24.092 1.00 95.38 221 ILE A C 1
ATOM 1740 O O . ILE A 1 221 ? -14.625 8.518 24.687 1.00 95.38 221 ILE A O 1
ATOM 1744 N N . VAL A 1 222 ? -12.656 8.916 23.691 1.00 95.56 222 VAL A N 1
ATOM 1745 C CA . VAL A 1 222 ? -12.650 10.353 24.000 1.00 95.56 222 VAL A CA 1
ATOM 1746 C C . VAL A 1 222 ? -13.819 11.082 23.329 1.00 95.56 222 VAL A C 1
ATOM 1748 O O . VAL A 1 222 ? -14.538 11.838 23.981 1.00 95.56 222 VAL A O 1
ATOM 1751 N N . ILE A 1 223 ? -14.026 10.862 22.031 1.00 95.50 223 ILE A N 1
ATOM 1752 C CA . ILE A 1 223 ? -14.984 11.633 21.231 1.00 95.50 223 ILE A CA 1
ATOM 1753 C C . ILE A 1 223 ? -16.424 11.152 21.433 1.00 95.50 223 ILE A C 1
ATOM 1755 O O . ILE A 1 223 ? -17.335 11.978 21.462 1.00 95.50 223 ILE A O 1
ATOM 1759 N N . ARG A 1 224 ? -16.654 9.842 21.579 1.00 95.50 224 ARG A N 1
ATOM 1760 C CA . ARG A 1 224 ? -18.012 9.271 21.617 1.00 95.50 224 ARG A CA 1
ATOM 1761 C C . ARG A 1 224 ? -18.540 9.022 23.029 1.00 95.50 224 ARG A C 1
ATOM 1763 O O . ARG A 1 224 ? -19.751 9.020 23.189 1.00 95.50 224 ARG A O 1
ATOM 1770 N N . ALA A 1 225 ? -17.677 8.863 24.039 1.00 95.94 225 ALA A N 1
ATOM 1771 C CA . ALA A 1 225 ? -18.106 8.700 25.435 1.00 95.94 225 ALA A CA 1
ATOM 1772 C C . ALA A 1 225 ? -17.738 9.895 26.318 1.00 95.94 225 ALA A C 1
ATOM 1774 O O . ALA A 1 225 ? -18.622 10.538 26.881 1.00 95.94 225 ALA A O 1
ATOM 1775 N N . VAL A 1 226 ? -16.444 10.221 26.430 1.00 94.62 226 VAL A N 1
ATOM 1776 C CA . VAL A 1 226 ? -15.977 11.243 27.388 1.00 94.62 226 VAL A CA 1
ATOM 1777 C C . VAL A 1 226 ? -16.570 12.612 27.064 1.00 94.62 226 VAL A C 1
ATOM 1779 O O . VAL A 1 226 ? -17.082 13.288 27.952 1.00 94.62 226 VAL A O 1
ATOM 1782 N N . CYS A 1 227 ? -16.568 13.004 25.789 1.00 94.81 227 CYS A N 1
ATOM 1783 C CA . CYS A 1 227 ? -17.157 14.267 25.344 1.00 94.81 227 CYS A CA 1
ATOM 1784 C C . CYS A 1 227 ? -18.669 14.358 25.623 1.00 94.81 227 CYS A C 1
ATOM 1786 O O . CYS A 1 227 ? -19.185 15.451 25.832 1.00 94.81 227 CYS A O 1
ATOM 1788 N N . GLN A 1 228 ? -19.362 13.217 25.673 1.00 94.56 228 GLN A N 1
ATOM 1789 C CA . GLN A 1 228 ? -20.794 13.125 25.970 1.00 94.56 228 GLN A CA 1
ATOM 1790 C C . GLN A 1 228 ? -21.091 13.005 27.476 1.00 94.56 228 GLN A C 1
ATOM 1792 O O . GLN A 1 228 ? -22.251 12.896 27.867 1.00 94.56 228 GLN A O 1
ATOM 1797 N N . GLY A 1 229 ? -20.061 13.003 28.332 1.00 95.25 229 GLY A N 1
ATOM 1798 C CA . GLY A 1 229 ? -20.209 12.852 29.782 1.00 95.25 229 GLY A CA 1
ATOM 1799 C C . GLY A 1 229 ? -20.623 11.446 30.226 1.00 95.25 229 GLY A C 1
ATOM 1800 O O . GLY A 1 229 ? -21.150 11.286 31.325 1.00 95.25 229 GLY A O 1
ATOM 1801 N N . TRP A 1 230 ? -20.421 10.428 29.385 1.00 97.19 230 TRP A N 1
ATOM 1802 C CA . TRP A 1 230 ? -20.752 9.045 29.728 1.00 97.19 230 TRP A CA 1
ATOM 1803 C C . TRP A 1 230 ? -19.764 8.488 30.756 1.00 97.19 230 TRP A C 1
ATOM 1805 O O . TRP A 1 230 ? -18.563 8.747 30.670 1.00 97.19 230 TRP A O 1
ATOM 1815 N N . ASP A 1 231 ? -20.256 7.700 31.716 1.00 97.19 231 ASP A N 1
ATOM 1816 C CA . ASP A 1 231 ? -19.421 7.102 32.761 1.00 97.19 231 ASP A CA 1
ATOM 1817 C C . ASP A 1 231 ? -18.610 5.909 32.208 1.00 97.19 231 ASP A C 1
ATOM 1819 O O . ASP A 1 231 ? -19.196 4.881 31.841 1.00 97.19 231 ASP A O 1
ATOM 1823 N N . PRO A 1 232 ? -17.263 5.980 32.177 1.00 96.44 232 PRO A N 1
ATOM 1824 C CA . PRO A 1 232 ? -16.422 4.905 31.652 1.00 96.44 232 PRO A CA 1
ATOM 1825 C C . PRO A 1 232 ? -16.474 3.609 32.466 1.00 96.44 232 PRO A C 1
ATOM 1827 O O . PRO A 1 232 ? -16.053 2.565 31.966 1.00 96.44 232 PRO A O 1
ATOM 1830 N N . ASN A 1 233 ? -16.940 3.663 33.719 1.00 97.50 233 ASN A N 1
ATOM 1831 C CA . ASN A 1 233 ? -17.025 2.494 34.595 1.00 97.50 233 ASN A CA 1
ATOM 1832 C C . ASN A 1 233 ? -18.240 1.613 34.291 1.00 97.50 233 ASN A C 1
ATOM 1834 O O . ASN A 1 233 ? -18.262 0.461 34.710 1.00 97.50 233 ASN A O 1
ATOM 1838 N N . THR A 1 234 ? -19.239 2.142 33.586 1.00 97.19 234 THR A N 1
ATOM 1839 C CA . THR A 1 234 ? -20.512 1.455 33.322 1.00 97.19 234 THR A CA 1
ATOM 1840 C C . THR A 1 234 ? -20.841 1.368 31.836 1.00 97.19 234 THR A C 1
ATOM 1842 O O . THR A 1 234 ? -21.554 0.460 31.418 1.00 97.19 234 THR A O 1
ATOM 1845 N N . THR A 1 235 ? -20.295 2.269 31.018 1.00 97.94 235 THR A N 1
ATOM 1846 C CA . THR A 1 235 ? -20.523 2.274 29.571 1.00 97.94 235 THR A CA 1
ATOM 1847 C C . THR A 1 235 ? -19.841 1.070 28.908 1.00 97.94 235 THR A C 1
ATOM 1849 O O . THR A 1 235 ? -18.618 0.938 29.036 1.00 97.94 235 THR A O 1
ATOM 1852 N N . PRO A 1 236 ? -20.578 0.215 28.173 1.00 97.81 236 PRO A N 1
ATOM 1853 C CA . PRO A 1 236 ? -19.997 -0.908 27.449 1.00 97.81 236 PRO A CA 1
ATOM 1854 C C . PRO A 1 236 ? -19.301 -0.448 26.162 1.00 97.81 236 PRO A C 1
ATOM 1856 O O . PRO A 1 236 ? -19.738 0.498 25.502 1.00 97.81 236 PRO A O 1
ATOM 1859 N N . VAL A 1 237 ? -18.247 -1.154 25.746 1.00 97.31 237 VAL A N 1
ATOM 1860 C CA . VAL A 1 237 ? -17.494 -0.818 24.527 1.00 97.31 237 VAL A CA 1
ATOM 1861 C C . VAL A 1 237 ? -18.352 -0.897 23.263 1.00 97.31 237 VAL A C 1
ATOM 1863 O O . VAL A 1 237 ? -18.169 -0.105 22.337 1.00 97.31 237 VAL A O 1
ATOM 1866 N N . SER A 1 238 ? -19.342 -1.792 23.242 1.00 96.88 238 SER A N 1
ATOM 1867 C CA . SER A 1 238 ? -20.294 -1.926 22.134 1.00 96.88 238 SER A CA 1
ATOM 1868 C C . SER A 1 238 ? -21.090 -0.651 21.844 1.00 96.88 238 SER A C 1
ATOM 1870 O O . SER A 1 238 ? -21.504 -0.456 20.704 1.00 96.88 238 SER A O 1
ATOM 1872 N N . ALA A 1 239 ? -21.255 0.244 22.826 1.00 96.06 239 ALA A N 1
ATOM 1873 C CA . ALA A 1 239 ? -21.965 1.511 22.649 1.00 96.06 239 ALA A CA 1
ATOM 1874 C C . ALA A 1 239 ? -21.164 2.561 21.859 1.00 96.06 239 ALA A C 1
ATOM 1876 O O . ALA A 1 239 ? -21.743 3.526 21.363 1.00 96.06 239 ALA A O 1
ATOM 1877 N N . VAL A 1 240 ? -19.840 2.401 21.749 1.00 95.56 240 VAL A N 1
ATOM 1878 C CA . VAL A 1 240 ? -18.947 3.402 21.135 1.00 95.56 240 VAL A CA 1
ATOM 1879 C C . VAL A 1 240 ? -18.024 2.850 20.056 1.00 95.56 240 VAL A C 1
ATOM 1881 O O . VAL A 1 240 ? -17.438 3.635 19.305 1.00 95.56 240 VAL A O 1
ATOM 1884 N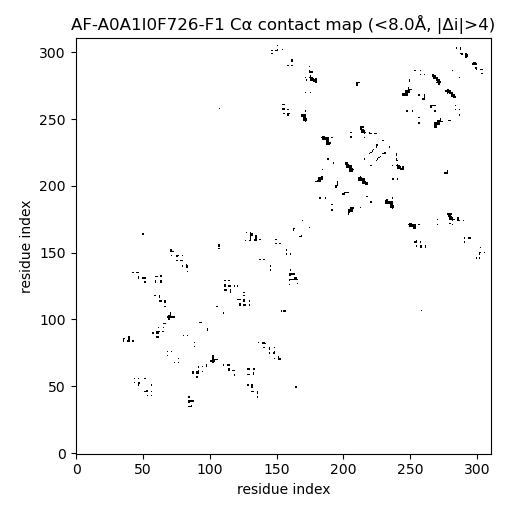 N . MET A 1 241 ? -17.895 1.526 19.943 1.00 95.06 241 MET A N 1
ATOM 1885 C CA . MET A 1 241 ? -17.087 0.892 18.904 1.00 95.06 241 MET A CA 1
ATOM 1886 C C . MET A 1 241 ? -17.541 1.294 17.498 1.00 95.06 241 MET A C 1
ATOM 1888 O O . MET A 1 241 ? -18.700 1.624 17.253 1.00 95.06 241 MET A O 1
ATOM 1892 N N . THR A 1 242 ? -16.617 1.234 16.545 1.00 91.25 242 THR A N 1
ATOM 1893 C CA . THR A 1 242 ? -16.948 1.333 15.123 1.00 91.25 242 THR A CA 1
ATOM 1894 C C . THR A 1 242 ? -17.277 -0.074 14.608 1.00 91.25 242 THR A C 1
ATOM 1896 O O . THR A 1 242 ? -16.392 -0.936 14.642 1.00 91.25 242 THR A O 1
ATOM 1899 N N . PRO A 1 243 ? -18.522 -0.343 14.166 1.00 88.19 243 PRO A N 1
ATOM 1900 C CA . PRO A 1 243 ? -18.884 -1.627 13.570 1.00 88.19 243 PRO A CA 1
ATOM 1901 C C . PRO A 1 243 ? -18.293 -1.762 12.157 1.00 88.19 243 PRO A C 1
ATOM 1903 O O . PRO A 1 243 ? -17.839 -0.779 11.579 1.00 88.19 243 PRO A O 1
ATOM 1906 N N . GLN A 1 244 ? -18.354 -2.970 11.585 1.00 71.38 244 GLN A N 1
ATOM 1907 C CA . GLN A 1 244 ? -17.974 -3.248 10.186 1.00 71.38 244 GLN A CA 1
ATOM 1908 C C . GLN A 1 244 ? -16.523 -2.869 9.862 1.00 71.38 244 GLN A C 1
ATOM 1910 O O . GLN A 1 244 ? -16.235 -1.958 9.089 1.00 71.38 244 GLN A O 1
ATOM 1915 N N . VAL A 1 245 ? -15.590 -3.595 10.472 1.00 78.62 245 VAL A N 1
ATOM 1916 C CA . VAL A 1 245 ? -14.163 -3.361 10.257 1.00 78.62 245 VAL A CA 1
ATOM 1917 C C . VAL A 1 245 ? -13.699 -4.076 9.005 1.00 78.62 245 VAL A C 1
ATOM 1919 O O . VAL A 1 245 ? -13.977 -5.256 8.795 1.00 78.62 245 VAL A O 1
ATOM 1922 N N . GLU A 1 246 ? -12.932 -3.356 8.207 1.00 88.81 246 GLU A N 1
ATOM 1923 C CA . GLU A 1 246 ? -12.286 -3.907 7.033 1.00 88.81 246 GLU A CA 1
ATOM 1924 C C . GLU A 1 246 ? -11.276 -4.984 7.397 1.00 88.81 246 GLU A C 1
ATOM 1926 O O . GLU A 1 246 ? -10.408 -4.807 8.264 1.00 88.81 246 GLU A O 1
ATOM 1931 N N . SER A 1 247 ? -11.395 -6.103 6.691 1.00 91.00 247 SER A N 1
ATOM 1932 C CA . SER A 1 247 ? -10.550 -7.263 6.881 1.00 91.00 247 SER A CA 1
ATOM 1933 C C . SER A 1 247 ? -9.876 -7.704 5.589 1.00 91.00 247 SER A C 1
ATOM 1935 O O . SER A 1 247 ? -10.235 -7.317 4.470 1.00 91.00 247 SER A O 1
ATOM 1937 N N . ILE A 1 248 ? -8.828 -8.494 5.768 1.00 92.75 248 ILE A N 1
ATOM 1938 C CA . ILE A 1 248 ? -8.042 -9.081 4.697 1.00 92.75 248 ILE A CA 1
ATOM 1939 C C . ILE A 1 248 ? -7.539 -10.452 5.139 1.00 92.75 248 ILE A C 1
ATOM 1941 O O . ILE A 1 248 ? -7.301 -10.670 6.328 1.00 92.75 248 ILE A O 1
ATOM 1945 N N . PHE A 1 249 ? -7.403 -11.395 4.217 1.00 93.69 249 PHE A N 1
ATOM 1946 C CA . PHE A 1 249 ? -6.917 -12.724 4.552 1.00 93.69 249 PHE A CA 1
ATOM 1947 C C . PHE A 1 249 ? -5.395 -12.746 4.671 1.00 93.69 249 PHE A C 1
ATOM 1949 O O . PHE A 1 249 ? -4.676 -12.058 3.950 1.00 93.69 249 PHE A O 1
ATOM 1956 N N . MET A 1 250 ? -4.882 -13.561 5.589 1.00 92.69 250 MET A N 1
ATOM 1957 C CA . MET A 1 250 ? -3.445 -13.659 5.863 1.00 92.69 250 MET A CA 1
ATOM 1958 C C . MET A 1 250 ? -2.598 -14.132 4.667 1.00 92.69 250 MET A C 1
ATOM 1960 O O . MET A 1 250 ? -1.393 -13.888 4.645 1.00 92.69 250 MET A O 1
ATOM 1964 N N . ASP A 1 251 ? -3.205 -14.819 3.699 1.00 88.38 251 ASP A N 1
ATOM 1965 C CA . ASP A 1 251 ? -2.571 -15.320 2.477 1.00 88.38 251 ASP A CA 1
ATOM 1966 C C . ASP A 1 251 ? -2.662 -14.346 1.291 1.00 88.38 251 ASP A C 1
ATOM 1968 O O . ASP A 1 251 ? -2.081 -14.625 0.242 1.00 88.38 251 ASP A O 1
ATOM 1972 N N . GLU A 1 252 ? -3.354 -13.213 1.450 1.00 87.12 252 GLU A N 1
ATOM 1973 C CA . GLU A 1 252 ? -3.404 -12.153 0.442 1.00 87.12 252 GLU A CA 1
ATOM 1974 C C . GLU A 1 252 ? -2.098 -11.337 0.392 1.00 87.12 252 GLU A C 1
ATOM 1976 O O . GLU A 1 252 ? -1.233 -11.402 1.274 1.00 87.12 252 GLU A O 1
ATOM 1981 N N . ASP A 1 253 ? -1.956 -10.580 -0.696 1.00 82.25 253 ASP A N 1
ATOM 1982 C CA . ASP A 1 253 ? -0.770 -9.794 -1.029 1.00 82.25 253 ASP A CA 1
ATOM 1983 C C . ASP A 1 253 ? -0.742 -8.430 -0.314 1.00 82.25 253 ASP A C 1
ATOM 1985 O O . ASP A 1 253 ? -1.768 -7.780 -0.090 1.00 82.25 253 ASP A O 1
ATOM 1989 N N . LEU A 1 254 ? 0.463 -7.958 0.012 1.00 81.50 254 LEU A N 1
ATOM 1990 C CA . LEU A 1 254 ? 0.677 -6.670 0.675 1.00 81.50 254 LEU A CA 1
ATOM 1991 C C . LEU A 1 254 ? 0.204 -5.466 -0.160 1.00 81.50 254 LEU A C 1
ATOM 1993 O O . LEU A 1 254 ? -0.252 -4.462 0.390 1.00 81.50 254 LEU A O 1
ATOM 1997 N N . GLY A 1 255 ? 0.301 -5.557 -1.485 1.00 73.12 255 GLY A N 1
ATOM 1998 C CA . GLY A 1 255 ? -0.235 -4.580 -2.423 1.00 73.12 255 GLY A CA 1
ATOM 1999 C C . GLY A 1 255 ? -1.754 -4.496 -2.364 1.00 73.12 255 GLY A C 1
ATOM 2000 O O . GLY A 1 255 ? -2.292 -3.392 -2.367 1.00 73.12 255 GLY A O 1
ATOM 2001 N N . GLU A 1 256 ? -2.457 -5.620 -2.220 1.00 78.62 256 GLU A N 1
ATOM 2002 C CA . GLU A 1 256 ? -3.911 -5.622 -2.006 1.00 78.62 256 GLU A CA 1
ATOM 2003 C C . GLU A 1 256 ? -4.292 -4.908 -0.709 1.00 78.62 256 GLU A C 1
ATOM 2005 O O . GLU A 1 256 ? -5.172 -4.044 -0.703 1.00 78.62 256 GLU A O 1
ATOM 2010 N N . ALA A 1 257 ? -3.580 -5.210 0.379 1.00 85.38 257 ALA A N 1
ATOM 2011 C CA . ALA A 1 257 ? -3.765 -4.510 1.643 1.00 85.38 257 ALA A CA 1
ATOM 2012 C C . ALA A 1 257 ? -3.581 -2.999 1.485 1.00 85.38 257 ALA A C 1
ATOM 2014 O O . ALA A 1 257 ? -4.393 -2.214 1.977 1.00 85.38 257 ALA A O 1
ATOM 2015 N N . ALA A 1 258 ? -2.527 -2.600 0.771 1.00 77.88 258 ALA A N 1
ATOM 2016 C CA . ALA A 1 258 ? -2.228 -1.206 0.508 1.00 77.88 258 ALA A CA 1
ATOM 2017 C C . ALA A 1 258 ? -3.338 -0.501 -0.271 1.00 77.88 258 ALA A C 1
ATOM 2019 O O . ALA A 1 258 ? -3.716 0.614 0.092 1.00 77.88 258 ALA A O 1
ATOM 2020 N N . ARG A 1 259 ? -3.901 -1.177 -1.277 1.00 73.62 259 ARG A N 1
ATOM 2021 C CA . ARG A 1 259 ? -5.036 -0.668 -2.048 1.00 73.62 259 ARG A CA 1
ATOM 2022 C C . ARG A 1 259 ? -6.292 -0.499 -1.216 1.00 73.62 259 ARG A C 1
ATOM 2024 O O . ARG A 1 259 ? -6.921 0.551 -1.254 1.00 73.62 259 ARG A O 1
ATOM 2031 N N . ARG A 1 260 ? -6.658 -1.500 -0.411 1.00 81.81 260 ARG A N 1
ATOM 2032 C CA . ARG A 1 260 ? -7.841 -1.393 0.462 1.00 81.81 260 ARG A CA 1
ATOM 2033 C C . ARG A 1 260 ? -7.693 -0.272 1.485 1.00 81.81 260 ARG A C 1
ATOM 2035 O O . ARG A 1 260 ? -8.656 0.452 1.732 1.00 81.81 260 ARG A O 1
ATOM 2042 N N . MET A 1 261 ? -6.497 -0.124 2.057 1.00 81.38 261 MET A N 1
ATOM 2043 C CA . MET A 1 261 ? -6.186 0.955 2.994 1.00 81.38 261 MET A CA 1
ATOM 2044 C C . MET A 1 261 ? -6.329 2.336 2.349 1.00 81.38 261 MET A C 1
ATOM 2046 O O . MET A 1 261 ? -6.969 3.205 2.938 1.00 81.38 261 MET A O 1
ATOM 2050 N N . ASP A 1 262 ? -5.800 2.530 1.139 1.00 73.69 262 ASP A N 1
ATOM 2051 C CA . ASP A 1 262 ? -5.913 3.800 0.414 1.00 73.69 262 ASP A CA 1
ATOM 2052 C C . ASP A 1 262 ? -7.356 4.070 -0.034 1.00 73.69 262 ASP A C 1
ATOM 2054 O O . ASP A 1 262 ? -7.939 5.089 0.327 1.00 73.69 262 ASP A O 1
ATOM 2058 N N . ALA A 1 263 ? -8.005 3.120 -0.708 1.00 73.75 263 ALA A N 1
ATOM 2059 C CA . ALA A 1 263 ? -9.375 3.282 -1.193 1.00 73.75 263 ALA A CA 1
ATOM 2060 C C . ALA A 1 263 ? -10.377 3.642 -0.081 1.00 73.75 263 ALA A C 1
ATOM 2062 O O . ALA A 1 263 ? -11.303 4.420 -0.307 1.00 73.75 263 ALA A O 1
ATOM 2063 N N . LYS A 1 264 ? -10.193 3.091 1.126 1.00 80.50 264 LYS A N 1
ATOM 2064 C CA . LYS A 1 264 ? -11.071 3.339 2.281 1.00 80.50 264 LYS A CA 1
ATOM 2065 C C . LYS A 1 264 ? -10.522 4.390 3.248 1.00 80.50 264 LYS A C 1
ATOM 2067 O O . LYS A 1 264 ? -11.158 4.661 4.261 1.00 80.50 264 LYS A O 1
ATOM 2072 N N . GLN A 1 265 ? -9.363 4.981 2.945 1.00 76.50 265 GLN A N 1
ATOM 2073 C CA . GLN A 1 265 ? -8.660 5.951 3.794 1.00 76.50 265 GLN A CA 1
ATOM 2074 C C . GLN A 1 265 ? -8.459 5.451 5.239 1.00 76.50 265 GLN A C 1
ATOM 2076 O O . GLN A 1 265 ? -8.530 6.204 6.212 1.00 76.50 265 GLN A O 1
ATOM 2081 N N . ILE A 1 266 ? -8.176 4.156 5.387 1.00 81.94 266 ILE A N 1
ATOM 2082 C CA . ILE A 1 266 ? -7.928 3.498 6.671 1.00 81.94 266 ILE A CA 1
ATOM 2083 C C . ILE A 1 266 ? -6.460 3.109 6.805 1.00 81.94 266 ILE A C 1
ATOM 2085 O O . ILE A 1 266 ? -5.774 2.791 5.843 1.00 81.94 266 ILE A O 1
ATOM 2089 N N . ARG A 1 267 ? -5.957 3.099 8.040 1.00 80.88 267 ARG A N 1
ATOM 2090 C CA . ARG A 1 267 ? -4.534 2.826 8.322 1.00 80.88 267 ARG A CA 1
ATOM 2091 C C . ARG A 1 267 ? -4.261 1.401 8.793 1.00 80.88 267 ARG A C 1
ATOM 2093 O O . ARG A 1 267 ? -3.105 1.057 9.059 1.00 80.88 267 ARG A O 1
ATOM 2100 N N . ARG A 1 268 ? -5.318 0.617 9.010 1.00 86.25 268 ARG A N 1
ATOM 2101 C CA . ARG A 1 268 ? -5.253 -0.724 9.590 1.00 86.25 268 ARG A CA 1
ATOM 2102 C C . ARG A 1 268 ? -6.314 -1.621 8.977 1.00 86.25 268 ARG A C 1
ATOM 2104 O O . ARG A 1 268 ? -7.405 -1.150 8.680 1.00 86.25 268 ARG A O 1
ATOM 2111 N N . LEU A 1 269 ? -5.970 -2.893 8.840 1.00 91.00 269 LEU A N 1
ATOM 2112 C CA . LEU A 1 269 ? -6.862 -3.969 8.427 1.00 91.00 269 LEU A CA 1
ATOM 2113 C C . LEU A 1 269 ? -6.788 -5.072 9.475 1.00 91.00 269 LEU A C 1
ATOM 2115 O O . LEU A 1 269 ? -5.700 -5.392 9.969 1.00 91.00 269 LEU A O 1
ATOM 2119 N N . LEU A 1 270 ? -7.936 -5.656 9.804 1.00 92.06 270 LEU A N 1
ATOM 2120 C CA . LEU A 1 270 ? -7.955 -6.900 10.563 1.00 92.06 270 LEU A CA 1
ATOM 2121 C C . LEU A 1 270 ? -7.543 -8.039 9.643 1.00 92.06 270 LEU A C 1
ATOM 2123 O O . LEU A 1 270 ? -8.004 -8.123 8.508 1.00 92.06 270 LEU A O 1
ATOM 2127 N N . VAL A 1 271 ? -6.672 -8.911 10.127 1.00 93.19 271 VAL A N 1
ATOM 2128 C CA . VAL A 1 271 ? -6.218 -10.058 9.353 1.00 93.19 271 VAL A CA 1
ATOM 2129 C C . VAL A 1 271 ? -6.956 -11.295 9.822 1.00 93.19 271 VAL A C 1
ATOM 2131 O O . VAL A 1 271 ? -6.898 -11.635 11.006 1.00 93.19 271 VAL A O 1
ATOM 2134 N N . MET A 1 272 ? -7.624 -11.958 8.885 1.00 92.25 272 MET A N 1
ATOM 2135 C CA . MET A 1 272 ? -8.391 -13.176 9.123 1.00 92.25 272 MET A CA 1
ATOM 2136 C C . MET A 1 272 ? -7.712 -14.389 8.482 1.00 92.25 272 MET A C 1
ATOM 2138 O O . MET A 1 272 ? -6.996 -14.263 7.485 1.00 92.25 272 MET A O 1
ATOM 2142 N N . ASP A 1 273 ? -7.954 -15.575 9.028 1.00 91.25 273 ASP A N 1
ATOM 2143 C CA . ASP A 1 273 ? -7.739 -16.821 8.294 1.00 91.25 273 ASP A CA 1
ATOM 2144 C C . ASP A 1 273 ? -8.957 -17.172 7.415 1.00 91.25 273 ASP A C 1
ATOM 2146 O O . ASP A 1 273 ? -9.973 -16.471 7.392 1.00 91.25 273 ASP A O 1
ATOM 2150 N N . ARG A 1 274 ? -8.859 -18.271 6.660 1.00 89.81 274 ARG A N 1
ATOM 2151 C CA . ARG A 1 274 ? -9.946 -18.746 5.783 1.00 89.81 274 ARG A CA 1
ATOM 2152 C C . ARG A 1 274 ? -11.136 -19.314 6.562 1.00 89.81 274 ARG A C 1
ATOM 2154 O O . ARG A 1 274 ? -12.199 -19.499 5.979 1.00 89.81 274 ARG A O 1
ATOM 2161 N N . GLN A 1 275 ? -10.962 -19.587 7.851 1.00 87.69 275 GLN A N 1
ATOM 2162 C CA . GLN A 1 275 ? -12.003 -20.045 8.763 1.00 87.69 275 GLN A CA 1
ATOM 2163 C C . GLN A 1 275 ? -12.774 -18.867 9.385 1.00 87.69 275 GLN A C 1
ATOM 2165 O O . GLN A 1 275 ? -13.763 -19.090 10.079 1.00 87.69 275 GLN A O 1
ATOM 2170 N N . GLY A 1 276 ? -12.371 -17.623 9.100 1.00 84.38 276 GLY A N 1
ATOM 2171 C CA . GLY A 1 276 ? -13.023 -16.409 9.588 1.00 84.38 276 GLY A CA 1
ATOM 2172 C C . GLY A 1 276 ? -12.535 -15.954 10.962 1.00 84.38 276 GLY A C 1
ATOM 2173 O O . GLY A 1 276 ? -13.154 -15.072 11.556 1.00 84.38 276 GLY A O 1
ATOM 2174 N N . LYS A 1 277 ? -11.437 -16.523 11.468 1.00 89.00 277 LYS A N 1
ATOM 2175 C CA . LYS A 1 277 ? -10.864 -16.164 12.763 1.00 89.00 277 LYS A CA 1
ATOM 2176 C C . LYS A 1 277 ? -9.896 -14.997 12.627 1.00 89.00 277 LYS A C 1
ATOM 2178 O O . LYS A 1 277 ? -9.078 -14.956 11.709 1.00 89.00 277 LYS A O 1
ATOM 2183 N N . LEU A 1 278 ? -9.928 -14.087 13.599 1.00 91.69 278 LEU A N 1
ATOM 2184 C CA . LEU A 1 278 ? -8.943 -13.018 13.733 1.00 91.69 278 LEU A CA 1
ATOM 2185 C C . LEU A 1 278 ? -7.566 -13.592 14.101 1.00 91.69 278 LEU A C 1
ATOM 2187 O O . LEU A 1 278 ? -7.376 -14.142 15.185 1.00 91.69 278 LEU A O 1
ATOM 2191 N N . VAL A 1 279 ? -6.589 -13.416 13.212 1.00 92.38 279 VAL A N 1
ATOM 2192 C CA . VAL A 1 279 ? -5.211 -13.915 13.381 1.00 92.38 279 VAL A CA 1
ATOM 2193 C C . VAL A 1 279 ? -4.164 -12.805 13.468 1.00 92.38 279 VAL A C 1
ATOM 2195 O O . VAL A 1 279 ? -3.026 -13.060 13.875 1.00 92.38 279 VAL A O 1
ATOM 2198 N N . GLY A 1 280 ? -4.521 -11.569 13.112 1.00 91.50 280 GLY A N 1
ATOM 2199 C CA . GLY A 1 280 ? -3.569 -10.465 13.091 1.00 91.50 280 GLY A CA 1
ATOM 2200 C C . GLY A 1 280 ? -4.191 -9.087 12.895 1.00 91.50 280 GLY A C 1
ATOM 2201 O O . GLY A 1 280 ? -5.372 -8.943 12.593 1.00 91.50 280 GLY A O 1
ATOM 2202 N N . ILE A 1 281 ? -3.364 -8.057 13.061 1.00 91.06 281 ILE A N 1
ATOM 2203 C CA . ILE A 1 281 ? -3.646 -6.701 12.581 1.00 91.06 281 ILE A CA 1
ATOM 2204 C C . ILE A 1 281 ? -2.508 -6.302 11.656 1.00 91.06 281 ILE A C 1
ATOM 2206 O O . ILE A 1 281 ? -1.332 -6.369 12.024 1.00 91.06 281 ILE A O 1
ATOM 2210 N N . LEU A 1 282 ? -2.863 -5.828 10.469 1.00 90.88 282 LEU A N 1
ATOM 2211 C CA . LEU A 1 282 ? -1.930 -5.205 9.549 1.00 90.88 282 LEU A CA 1
ATOM 2212 C C . LEU A 1 282 ? -2.064 -3.690 9.666 1.00 90.88 282 LEU A C 1
ATOM 2214 O O . LEU A 1 282 ? -3.169 -3.152 9.646 1.00 90.88 282 LEU A O 1
ATOM 2218 N N . SER A 1 283 ? -0.938 -2.991 9.788 1.00 86.88 283 SER A N 1
ATOM 2219 C CA . SER A 1 283 ? -0.910 -1.528 9.825 1.00 86.88 283 SER A CA 1
ATOM 2220 C C . SER A 1 283 ? -0.080 -0.979 8.679 1.00 86.88 283 SER A C 1
ATOM 2222 O O . SER A 1 283 ? 0.917 -1.586 8.299 1.00 86.88 283 SER A O 1
ATOM 2224 N N . LEU A 1 284 ? -0.434 0.210 8.193 1.00 79.31 284 LEU A N 1
ATOM 2225 C CA . LEU A 1 284 ? 0.346 0.928 7.184 1.00 79.31 284 LEU A CA 1
ATOM 2226 C C . LEU A 1 284 ? 1.826 1.075 7.590 1.00 79.31 284 LEU A C 1
ATOM 2228 O O . LEU A 1 284 ? 2.717 0.966 6.754 1.00 79.31 284 LEU A O 1
ATOM 2232 N N . LYS A 1 285 ? 2.092 1.277 8.889 1.00 79.88 285 LYS A N 1
ATOM 2233 C CA . LYS A 1 285 ? 3.452 1.333 9.439 1.00 79.88 285 LYS A CA 1
ATOM 2234 C C . LYS A 1 285 ? 4.204 0.014 9.226 1.00 79.88 285 LYS A C 1
ATOM 2236 O O . LYS A 1 285 ? 5.322 0.053 8.737 1.00 79.88 285 LYS A O 1
ATOM 2241 N N . ALA A 1 286 ? 3.582 -1.123 9.537 1.00 83.12 286 ALA A N 1
ATOM 2242 C CA . ALA A 1 286 ? 4.199 -2.435 9.334 1.00 83.12 286 ALA A CA 1
ATOM 2243 C C . ALA A 1 286 ? 4.480 -2.701 7.846 1.00 83.12 286 ALA A C 1
ATOM 2245 O O . ALA A 1 286 ? 5.547 -3.195 7.500 1.00 83.12 286 ALA A O 1
ATOM 2246 N N . ILE A 1 287 ? 3.564 -2.293 6.956 1.00 80.25 287 ILE A N 1
ATOM 2247 C CA . ILE A 1 287 ? 3.788 -2.355 5.503 1.00 80.25 287 ILE A CA 1
ATOM 2248 C C . ILE A 1 287 ? 5.013 -1.514 5.113 1.00 80.25 287 ILE A C 1
ATOM 2250 O O . ILE A 1 287 ? 5.882 -1.986 4.391 1.00 80.25 287 ILE A O 1
ATOM 2254 N N . ALA A 1 288 ? 5.104 -0.276 5.603 1.00 71.88 288 ALA A N 1
ATOM 2255 C CA . ALA A 1 288 ? 6.230 0.613 5.333 1.00 71.88 288 ALA A CA 1
ATOM 2256 C C . ALA A 1 288 ? 7.575 0.047 5.818 1.00 71.88 288 ALA A C 1
ATOM 2258 O O . ALA A 1 288 ? 8.573 0.154 5.108 1.00 71.88 288 ALA A O 1
ATOM 2259 N N . GLU A 1 289 ? 7.594 -0.537 7.017 1.00 73.00 289 GLU A N 1
ATOM 2260 C CA . GLU A 1 289 ? 8.778 -1.164 7.610 1.00 73.00 289 GLU A CA 1
ATOM 2261 C C . GLU A 1 289 ? 9.224 -2.374 6.785 1.00 73.00 289 GLU A C 1
ATOM 2263 O O . GLU A 1 289 ? 10.375 -2.411 6.353 1.00 73.00 289 GLU A O 1
ATOM 2268 N N . ALA A 1 290 ? 8.299 -3.280 6.449 1.00 73.62 290 ALA A N 1
ATOM 2269 C CA . ALA A 1 290 ? 8.593 -4.437 5.609 1.00 73.62 290 ALA A CA 1
ATOM 2270 C C . ALA A 1 290 ? 9.156 -4.020 4.240 1.00 73.62 290 ALA A C 1
ATOM 2272 O O . ALA A 1 290 ? 10.206 -4.499 3.822 1.00 73.62 290 ALA A O 1
ATOM 2273 N N . LEU A 1 291 ? 8.523 -3.058 3.561 1.00 67.44 291 LEU A N 1
ATOM 2274 C CA . LEU A 1 291 ? 8.999 -2.575 2.259 1.00 67.44 291 LEU A CA 1
ATOM 2275 C C . LEU A 1 291 ? 10.389 -1.912 2.332 1.00 67.44 291 LEU A C 1
ATOM 2277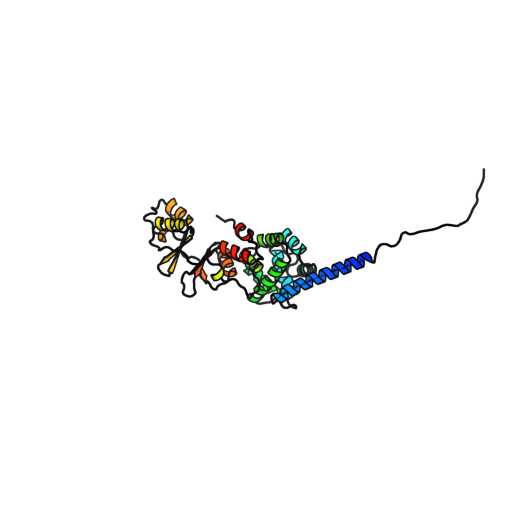 O O . LEU A 1 291 ? 11.138 -1.981 1.360 1.00 67.44 291 LEU A O 1
ATOM 2281 N N . GLY A 1 292 ? 10.743 -1.291 3.463 1.00 57.78 292 GLY A N 1
ATOM 2282 C CA . GLY A 1 292 ? 12.060 -0.686 3.685 1.00 57.78 292 GLY A CA 1
ATOM 2283 C C . GLY A 1 292 ? 13.172 -1.687 4.025 1.00 57.78 292 GLY A C 1
ATOM 2284 O O . GLY A 1 292 ? 14.329 -1.450 3.684 1.00 57.78 292 GLY A O 1
ATOM 2285 N N . GLU A 1 293 ? 12.856 -2.812 4.669 1.00 51.72 293 GLU A N 1
ATOM 2286 C CA . GLU A 1 293 ? 13.845 -3.847 5.012 1.00 51.72 293 GLU A CA 1
ATOM 2287 C C . GLU A 1 293 ? 14.321 -4.638 3.782 1.00 51.72 293 GLU A C 1
ATOM 2289 O O . GLU A 1 293 ? 15.501 -4.983 3.688 1.00 51.72 293 GLU A O 1
ATOM 2294 N N . HIS A 1 294 ? 13.454 -4.841 2.782 1.00 49.09 294 HIS A N 1
ATOM 2295 C CA . HIS A 1 294 ? 13.812 -5.529 1.532 1.00 49.09 294 HIS A CA 1
ATOM 2296 C C . HIS A 1 294 ? 14.650 -4.681 0.558 1.00 49.09 294 HIS A C 1
ATOM 2298 O O . HIS A 1 294 ? 15.206 -5.209 -0.406 1.00 49.09 294 HIS A O 1
ATOM 2304 N N . THR A 1 295 ? 14.809 -3.380 0.813 1.00 42.97 295 THR A N 1
ATOM 2305 C CA . THR A 1 295 ? 15.709 -2.494 0.063 1.00 42.97 295 THR A CA 1
ATOM 2306 C C . THR A 1 295 ? 17.059 -2.365 0.764 1.00 42.97 295 THR A C 1
ATOM 2308 O O . THR A 1 295 ? 17.292 -1.410 1.498 1.00 42.97 295 THR A O 1
ATOM 2311 N N . ALA A 1 296 ? 17.955 -3.335 0.557 1.00 38.78 296 ALA A N 1
ATOM 2312 C CA . ALA A 1 296 ? 19.394 -3.228 0.848 1.00 38.78 296 ALA A CA 1
ATOM 2313 C C . ALA A 1 296 ? 19.770 -2.492 2.165 1.00 38.78 296 ALA A C 1
ATOM 2315 O O . ALA A 1 296 ? 20.602 -1.582 2.173 1.00 38.78 296 ALA A O 1
ATOM 2316 N N . GLY A 1 297 ? 19.163 -2.885 3.291 1.00 32.59 297 GLY A N 1
ATOM 2317 C CA . GLY A 1 297 ? 19.628 -2.513 4.632 1.00 32.59 297 GLY A CA 1
ATOM 2318 C C . GLY A 1 297 ? 19.432 -1.052 5.058 1.00 32.59 297 GLY A C 1
ATOM 2319 O O . GLY A 1 297 ? 20.184 -0.583 5.917 1.00 32.59 297 GLY A O 1
ATOM 2320 N N . ARG A 1 298 ? 18.459 -0.307 4.509 1.00 37.78 298 ARG A N 1
ATOM 2321 C CA . ARG A 1 298 ? 18.119 1.041 5.013 1.00 37.78 298 ARG A CA 1
ATOM 2322 C C . ARG A 1 298 ? 16.603 1.288 5.081 1.00 37.78 298 ARG A C 1
ATOM 2324 O O . ARG A 1 298 ? 15.941 1.209 4.053 1.00 37.78 298 ARG A O 1
ATOM 2331 N N . PRO A 1 299 ? 16.051 1.684 6.245 1.00 38.56 299 PRO A N 1
ATOM 2332 C CA . PRO A 1 299 ? 14.626 1.977 6.374 1.00 38.56 299 PRO A CA 1
ATOM 2333 C C . PRO A 1 299 ? 14.250 3.285 5.659 1.00 38.56 299 PRO A C 1
ATOM 2335 O O . PRO A 1 299 ? 14.751 4.364 5.990 1.00 38.56 299 PRO A O 1
ATOM 2338 N N . LEU A 1 300 ? 13.323 3.195 4.703 1.00 40.88 300 LEU A N 1
ATOM 2339 C CA . LEU A 1 300 ? 12.780 4.329 3.951 1.00 40.88 300 LEU A CA 1
ATOM 2340 C C . LEU A 1 300 ? 11.787 5.130 4.807 1.00 40.88 300 LEU A C 1
ATOM 2342 O O . LEU A 1 300 ? 10.588 4.853 4.863 1.00 40.88 300 LEU A O 1
ATOM 2346 N N . LYS A 1 301 ? 12.296 6.175 5.468 1.00 34.91 301 LYS A N 1
ATOM 2347 C CA . LYS A 1 301 ? 11.519 7.117 6.299 1.00 34.91 301 LYS A CA 1
ATOM 2348 C C . LYS A 1 301 ? 10.405 7.859 5.531 1.00 34.91 301 LYS A C 1
ATOM 2350 O O . LYS A 1 301 ? 9.507 8.417 6.165 1.00 34.91 301 LYS A O 1
ATOM 2355 N N . ALA A 1 302 ? 10.418 7.847 4.197 1.00 37.72 302 ALA A N 1
ATOM 2356 C CA . ALA A 1 302 ? 9.450 8.533 3.338 1.00 37.72 302 ALA A CA 1
ATOM 2357 C C . ALA A 1 302 ? 8.029 7.928 3.343 1.00 37.72 302 ALA A C 1
ATOM 2359 O O . ALA A 1 302 ? 7.043 8.662 3.200 1.00 37.72 302 ALA A O 1
ATOM 2360 N N . ILE A 1 303 ? 7.880 6.613 3.565 1.00 42.59 303 ILE A N 1
ATOM 2361 C CA . ILE A 1 303 ? 6.558 5.960 3.490 1.00 42.59 303 ILE A CA 1
ATOM 2362 C C . ILE A 1 303 ? 5.649 6.401 4.650 1.00 42.59 303 ILE A C 1
ATOM 2364 O O . ILE A 1 303 ? 4.451 6.604 4.457 1.00 42.59 303 ILE A O 1
ATOM 2368 N N . ALA A 1 304 ? 6.226 6.649 5.829 1.00 37.84 304 ALA A N 1
ATOM 2369 C CA . ALA A 1 304 ? 5.493 7.116 7.005 1.00 37.84 304 ALA A CA 1
ATOM 2370 C C . ALA A 1 304 ? 5.122 8.614 6.954 1.00 37.84 304 ALA A C 1
ATOM 2372 O O . ALA A 1 304 ? 4.181 9.029 7.627 1.00 37.84 304 ALA A O 1
ATOM 2373 N N . ARG A 1 305 ? 5.849 9.436 6.178 1.00 36.06 305 ARG A N 1
ATOM 2374 C CA . ARG A 1 305 ? 5.730 10.910 6.194 1.00 36.06 305 ARG A CA 1
ATOM 2375 C C . ARG A 1 305 ? 4.700 11.497 5.225 1.00 36.06 305 ARG A C 1
ATOM 2377 O O . ARG A 1 305 ? 4.267 12.622 5.435 1.00 36.06 305 ARG A O 1
ATOM 2384 N N . SER A 1 306 ? 4.289 10.761 4.196 1.00 36.12 306 SER A N 1
ATOM 2385 C CA . SER A 1 306 ? 3.415 11.278 3.121 1.00 36.12 306 SER A CA 1
ATOM 2386 C C . SER A 1 306 ? 1.911 11.216 3.421 1.00 36.12 306 SER A C 1
ATOM 2388 O O . SER A 1 306 ? 1.108 11.653 2.605 1.00 36.12 306 SER A O 1
ATOM 2390 N N . TRP A 1 307 ? 1.517 10.734 4.602 1.00 42.25 307 TRP A N 1
ATOM 2391 C CA . TRP A 1 307 ? 0.119 10.654 5.030 1.00 42.25 307 TRP A CA 1
ATOM 2392 C C . TRP A 1 307 ? -0.223 11.779 6.013 1.00 42.25 307 TRP A C 1
ATOM 2394 O O . TRP A 1 307 ? -0.365 11.548 7.220 1.00 42.25 307 TRP A O 1
ATOM 2404 N N . GLN A 1 308 ? -0.353 13.009 5.506 1.00 30.33 308 GLN A N 1
ATOM 2405 C CA . GLN A 1 308 ? -1.030 14.068 6.257 1.00 30.33 308 GLN A CA 1
ATOM 2406 C C . GLN A 1 308 ? -2.545 13.794 6.262 1.00 30.33 308 GLN A C 1
ATOM 2408 O O . GLN A 1 308 ? -3.101 13.455 5.219 1.00 30.33 308 GLN A O 1
ATOM 2413 N N . PRO A 1 309 ? -3.212 13.872 7.425 1.00 30.94 309 PRO A N 1
ATOM 2414 C CA . PRO A 1 309 ? -4.639 13.605 7.529 1.00 30.94 309 PRO A CA 1
ATOM 2415 C C . PRO A 1 309 ? -5.446 14.683 6.794 1.00 30.94 309 PRO A C 1
ATOM 2417 O O . PRO A 1 309 ? -5.200 15.873 6.980 1.00 30.94 309 PRO A O 1
ATOM 2420 N N . LEU A 1 310 ? -6.458 14.268 6.031 1.00 29.44 310 LEU A N 1
ATOM 2421 C CA . LEU A 1 310 ? -7.718 15.006 6.059 1.00 29.44 310 LEU A CA 1
ATOM 2422 C C . LEU A 1 310 ? -8.386 14.616 7.387 1.00 29.44 310 LEU A C 1
ATOM 2424 O O . LEU A 1 310 ? -8.442 13.432 7.715 1.00 29.44 310 LEU A O 1
ATOM 2428 N N . HIS A 1 311 ? -8.705 15.646 8.167 1.00 31.31 311 HIS A N 1
ATOM 2429 C CA . HIS A 1 311 ? -9.105 15.673 9.580 1.00 31.31 311 HIS A CA 1
ATOM 2430 C C . HIS A 1 311 ? -9.943 14.506 10.124 1.00 31.31 311 HIS A C 1
ATOM 2432 O O . HIS A 1 311 ? -10.890 14.075 9.438 1.00 31.31 311 HIS A O 1
#

Mean predicted aligned error: 13.91 Å

Radius of gyration: 31.01 Å; Cα contacts (8 Å, |Δi|>4): 406; chains: 1; bounding box: 86×85×94 Å

Sequence (311 aa):
MATQGKDILQGTGLEQGGKRQEPERAGRAQRSESRSAQTYAFFLRDLEAKGLERKLAEQAIQAVLCVMERRLMSEESRHMEAQLPRKVVALVKRCSEHQGLPYEKFGRAEFLARVTAHLSVPADEAERISCAVLSTVREHLTPGEAEDVLGQLPFELRTLWFQPDSSSRLRISEVMKKGVEWVEPHETLKAVAEKMRTHNIGPMPVCEGDRVLGIITDRDIVIRAVCQGWDPNTTPVSAVMTPQVESIFMDEDLGEAARRMDAKQIRRLLVMDRQGKLVGILSLKAIAEALGEHTAGRPLKAIARSWQPLH

Secondary structure (DSSP, 8-state):
--------------------SSHHHHHHHHHHHHHHHHHHHHHHHHHHHTT--HHHHHHHHHHHHHHHHHHS-HHHHHHHHHHS-HHHHHHHTT-TTTTTPPP----HHHHHHHHHHHHT--HHHHHHHHHHHHHHHHHHS-HHHHHHHHHHS-HHHHHHHH---TT-PPBHHHHSEES---B-TTSBHHHHHHHHHHHT-SEEEEEETTEEEEEEEHHHIIIIIGGGT--TTT-BGGGTSEES--EEETTSBHHHHHHHHHHTT-SEEEEE-TTS-EEEEEEHHHHHHHHHHTTTT---THHHHS-PPP-

Foldseek 3Di:
DDDDDDDDDDDDDDDDPDDPDDPVVVVVVVVVVVVLVVLVVVLLVLLVVLVDDSVCLLLLLQQLLLLLLLLDDVVLNVLLLVLHRPVSNVSNCPDPVRHPDHRDDDADVVSLVSQCVSSVDDSVVSLSSLLSNLCSSLVSDDPVSLLNSLLRHQQLVVQSNQDRHPVDFDFLLNLFDFDAAAAEQQDFQVVVVVVCVVVVNFKHFYDDVQRTFFIDGPCQCCPVAVVVVHDRRGDGNNSRGGGDFAADERRDGLSVVSVVCVVVVHFKHFYAHPVSGGGGIHGQVSSQQVSQPSPPPGRSPSSVPSDDDPD

pLDDT: mean 78.37, std 18.82, range [29.44, 98.25]

Nearest PDB structures (foldseek):
  2p9m-assembly2_C  TM=9.206E-01  e=3.989E-09  Methanocaldococcus jannaschii DSM 2661
  2p9m-assembly1_A  TM=8.997E-01  e=7.215E-09  Methanocaldococcus jannaschii DSM 2661
  4fry-assembly1_A  TM=7.973E-01  e=2.328E-09  Burkholderia ambifaria MC40-6
  2rc3-assembly1_D  TM=9.049E-01  e=1.067E-07  Nitrosomonas europaea ATCC 19718
  4eal-assembly1_C  TM=7.301E-01  e=6.933E-08  Rattus norvegicus

Organism: NCBI:txid83460

Solvent-accessible surface area (backbone atoms only — not comparable to full-atom values): 17705 Å² total; per-residue (Å²): 135,87,82,90,85,85,87,86,87,89,87,80,90,80,90,80,87,72,91,82,83,59,72,69,59,54,55,50,50,53,51,52,50,52,50,46,51,50,52,41,52,51,56,52,49,54,29,43,76,48,72,41,54,77,87,50,42,64,59,51,47,27,37,45,47,46,56,46,44,28,50,32,57,74,65,59,37,50,58,54,49,72,54,45,41,66,65,58,48,53,46,38,75,65,37,83,90,56,67,90,60,69,72,49,93,72,56,44,70,59,53,37,51,52,32,14,65,68,70,71,45,56,65,72,53,27,46,50,51,40,16,35,45,39,32,49,52,47,74,54,40,55,73,68,58,43,47,56,55,51,68,61,45,50,71,39,42,44,42,39,51,59,43,61,50,91,91,56,73,58,36,33,65,80,54,34,46,62,82,67,71,66,42,49,48,76,40,24,42,45,61,52,51,50,49,25,61,75,70,72,41,65,70,33,43,26,27,62,83,69,43,79,56,23,36,39,38,62,64,38,48,46,64,62,30,53,71,70,71,50,56,41,85,72,41,34,37,62,82,52,38,46,64,81,67,61,68,43,51,34,84,40,49,49,49,57,53,37,40,55,26,58,79,66,75,41,63,61,33,41,21,23,49,97,88,61,37,79,54,24,41,37,38,57,65,41,53,36,50,54,55,13,58,76,49,86,80,48,78,53,70,60,65,75,66,75,72,74,77,82,129

InterPro domains:
  IPR000644 CBS domain [PF00571] (172-222)
  IPR000644 CBS domain [PF00571] (237-292)
  IPR000644 CBS domain [PS51371] (176-232)
  IPR000644 CBS domain [PS51371] (241-300)
  IPR000644 CBS domain [SM00116] (179-226)
  IPR000644 CBS domain [SM00116] (244-292)
  IPR018727 Protein of unknown function DUF2267 [PF10025] (51-160)
  IPR038282 DUF2267 superfamily [G3DSA:1.10.490.110] (33-163)
  IPR046342 CBS domain superfamily [G3DSA:3.10.580.10] (165-295)
  IPR046342 CBS domain superfamily [SSF54631] (170-293)
  IPR051257 Diverse Function CBS-Domain-Containing Protein [PTHR43080] (168-292)